Protein AF-A0A822CAL8-F1 (afdb_monomer)

Nearest PDB structures (foldseek):
  7wb4-assembly1_L  TM=9.179E-01  e=1.894E-10  Xenopus laevis
  7r5j-assembly1_A4  TM=9.180E-01  e=1.709E-09  Homo sapiens
  7mw0-assembly1_A  TM=8.890E-01  e=1.907E-09  Homo sapiens
  7mw1-assembly1_A  TM=8.988E-01  e=3.898E-09  Homo sapiens
  7r5j-assembly1_A0  TM=9.198E-01  e=2.144E-08  Homo sapiens

Foldseek 3Di:
DCVVPCPDPVSVLVVLVVFADDPPDPTRHLLNVLVVLVVCCVVPVVVCVVVVVVSLVSCVVSLVLLVSLVSLCVDPVRLVVSLVSLLVCVVVVSAAADQDPPDPQWDWPPPDPDTDIHGPNLCSLLVVCVPDDCVPCVVVSLVSLVSQQVRAHPVRDGSSVVSVVVVVVVDDPVSVQVVCCVVPVDRCVVVPDD

pLDDT: mean 80.49, std 12.31, range [36.31, 95.38]

Secondary structure (DSSP, 8-state):
--TTT--SHHHHHHHHHHT---TTSSS--HHHHHHHHHHHHHHTHHHHHHSHHHHHHHHHHTT-HHHHHHHHHHSGGGHHHHHHHHHHHHHTT---B-S-TTS-SEEEE-SSSS-EEEE-HHHHHHHHHTTS-HHHHHHHHHHHHHGGGG-B-TTS-BHHHHHHHHHHHHS-HHHHHHHHHHHH---GGGTS--

Structure (mmCIF, N/CA/C/O backbone):
data_AF-A0A822CAL8-F1
#
_entry.id   AF-A0A822CAL8-F1
#
loop_
_atom_site.group_PDB
_atom_site.id
_atom_site.type_symbol
_atom_site.label_atom_id
_atom_site.label_alt_id
_atom_site.label_comp_id
_atom_site.label_asym_id
_atom_site.label_entity_id
_atom_site.label_seq_id
_atom_site.pdbx_PDB_ins_code
_atom_site.Cartn_x
_atom_site.Cartn_y
_atom_site.Cartn_z
_atom_site.occupancy
_atom_site.B_iso_or_equiv
_atom_site.auth_seq_id
_atom_site.auth_comp_id
_atom_site.auth_asym_id
_atom_site.auth_atom_id
_atom_site.pdbx_PDB_model_num
ATOM 1 N N . MET A 1 1 ? -24.235 -1.260 29.776 1.00 43.62 1 MET A N 1
ATOM 2 C CA . MET A 1 1 ? -24.717 -2.644 29.547 1.00 43.62 1 MET A CA 1
ATOM 3 C C . MET A 1 1 ? -23.902 -3.405 28.484 1.00 43.62 1 MET A C 1
ATOM 5 O O . MET A 1 1 ? -23.979 -4.620 28.482 1.00 43.62 1 MET A O 1
ATOM 9 N N . HIS A 1 2 ? -23.080 -2.755 27.637 1.00 55.78 2 HIS A N 1
ATOM 10 C CA . HIS A 1 2 ? -22.278 -3.444 26.600 1.00 55.78 2 HIS A CA 1
ATOM 11 C C . HIS A 1 2 ? -20.848 -3.855 27.017 1.00 55.78 2 HIS A C 1
ATOM 13 O O . HIS A 1 2 ? -20.289 -4.758 26.409 1.00 55.78 2 HIS A O 1
ATOM 19 N N . GLU A 1 3 ? -20.273 -3.268 28.073 1.00 59.16 3 GLU A N 1
ATOM 20 C CA . GLU A 1 3 ? -18.907 -3.588 28.545 1.00 59.16 3 GLU A CA 1
ATOM 21 C C . GLU A 1 3 ? -18.739 -5.026 29.059 1.00 59.16 3 GLU A C 1
ATOM 23 O O . GLU A 1 3 ? -17.630 -5.534 29.102 1.00 59.16 3 GLU A O 1
ATOM 28 N N . LEU A 1 4 ? -19.834 -5.706 29.415 1.00 63.66 4 LEU A N 1
ATOM 29 C CA . LEU A 1 4 ? -19.801 -7.091 29.900 1.00 63.66 4 LEU A CA 1
ATOM 30 C C . LEU A 1 4 ? -19.703 -8.134 28.770 1.00 63.66 4 LEU A C 1
ATOM 32 O O . LEU A 1 4 ? -19.505 -9.311 29.053 1.00 63.66 4 LEU A O 1
ATOM 36 N N . VAL A 1 5 ? -19.891 -7.723 27.510 1.00 67.19 5 VAL A N 1
ATOM 37 C CA . VAL A 1 5 ? -19.916 -8.623 26.337 1.00 67.19 5 VAL A CA 1
ATOM 38 C C . VAL A 1 5 ? -18.776 -8.318 25.360 1.00 67.19 5 VAL A C 1
ATOM 40 O O . VAL A 1 5 ? -18.365 -9.197 24.609 1.00 67.19 5 VAL A O 1
ATOM 43 N N . ILE A 1 6 ? -18.240 -7.095 25.381 1.00 73.81 6 ILE A N 1
ATOM 44 C CA . ILE A 1 6 ? -17.104 -6.693 24.547 1.00 73.81 6 ILE A CA 1
ATOM 45 C C . ILE A 1 6 ? -15.822 -7.230 25.189 1.00 73.81 6 ILE A C 1
ATOM 47 O O . ILE A 1 6 ? -15.290 -6.630 26.119 1.00 73.81 6 ILE A O 1
ATOM 51 N N . ASN A 1 7 ? -15.336 -8.367 24.693 1.00 74.44 7 ASN A N 1
ATOM 52 C CA . ASN A 1 7 ? -14.119 -9.007 25.200 1.00 74.44 7 ASN A CA 1
ATOM 53 C C . ASN A 1 7 ? -12.923 -8.807 24.260 1.00 74.44 7 ASN A C 1
ATOM 55 O O . ASN A 1 7 ? -11.777 -9.028 24.654 1.00 74.44 7 ASN A O 1
ATOM 59 N N . SER A 1 8 ? -13.180 -8.382 23.021 1.00 75.94 8 SER A N 1
ATOM 60 C CA . SER A 1 8 ? -12.168 -8.134 22.001 1.00 75.94 8 SER A CA 1
ATOM 61 C C . SER A 1 8 ? -12.431 -6.847 21.212 1.00 75.94 8 SER A C 1
ATOM 63 O O . SER A 1 8 ? -13.538 -6.303 21.195 1.00 75.94 8 SER A O 1
ATOM 65 N N . ILE A 1 9 ? -11.389 -6.369 20.526 1.00 74.69 9 ILE A N 1
ATOM 66 C CA . ILE A 1 9 ? -11.487 -5.253 19.571 1.00 74.69 9 ILE A CA 1
ATOM 67 C C . ILE A 1 9 ? -12.432 -5.616 18.417 1.00 74.69 9 ILE A C 1
ATOM 69 O O . ILE A 1 9 ? -13.155 -4.748 17.934 1.00 74.69 9 ILE A O 1
ATOM 73 N N . ASP A 1 10 ? -12.486 -6.890 18.027 1.00 78.00 10 ASP A N 1
ATOM 74 C CA . ASP A 1 10 ? -13.380 -7.372 16.974 1.00 78.00 10 ASP A CA 1
ATOM 75 C C . ASP A 1 10 ? -14.854 -7.272 17.402 1.00 78.00 10 ASP A C 1
ATOM 77 O O . ASP A 1 10 ? -15.683 -6.810 16.618 1.00 78.00 10 ASP A O 1
ATOM 81 N N . ASP A 1 11 ? -15.180 -7.605 18.659 1.00 80.00 11 ASP A N 1
ATOM 82 C CA . ASP A 1 11 ? -16.538 -7.450 19.210 1.00 80.00 11 ASP A CA 1
ATOM 83 C C . ASP A 1 11 ? -16.960 -5.978 19.233 1.00 80.00 11 ASP A C 1
ATOM 85 O O . ASP A 1 11 ? -18.089 -5.629 18.872 1.00 80.00 11 ASP A O 1
ATOM 89 N N . LEU A 1 12 ? -16.034 -5.103 19.643 1.00 77.12 12 LEU A N 1
ATOM 90 C CA . LEU A 1 12 ? -16.252 -3.662 19.650 1.00 77.12 12 LEU A CA 1
ATOM 91 C C . LEU A 1 12 ? -16.503 -3.157 18.228 1.00 77.12 12 LEU A C 1
ATOM 93 O O . LEU A 1 12 ? -17.480 -2.446 17.993 1.00 77.12 12 LEU A O 1
ATOM 97 N N . LEU A 1 13 ? -15.649 -3.536 17.276 1.00 79.38 13 LEU A N 1
ATOM 98 C CA . LEU A 1 13 ? -15.758 -3.117 15.885 1.00 79.38 13 LEU A CA 1
ATOM 99 C C . LEU A 1 13 ? -17.068 -3.609 15.264 1.00 79.38 13 LEU A C 1
ATOM 101 O O . LEU A 1 13 ? -17.782 -2.821 14.644 1.00 79.38 13 LEU A O 1
ATOM 105 N N . TRP A 1 14 ? -17.418 -4.879 15.469 1.00 83.56 14 TRP A N 1
ATOM 106 C CA . TRP A 1 14 ? -18.663 -5.460 14.975 1.00 83.56 14 TRP A CA 1
ATOM 107 C C . TRP A 1 14 ? -19.883 -4.726 15.532 1.00 83.56 14 TRP A C 1
ATOM 109 O O . TRP A 1 14 ? -20.766 -4.321 14.771 1.00 83.56 14 TRP A O 1
ATOM 119 N N . LEU A 1 15 ? -19.903 -4.462 16.842 1.00 81.69 15 LEU A N 1
ATOM 120 C CA . LEU A 1 15 ? -20.982 -3.707 17.473 1.00 81.69 15 LEU A CA 1
ATOM 121 C C . LEU A 1 15 ? -21.089 -2.299 16.876 1.00 81.69 15 LEU A C 1
ATOM 123 O O . LEU A 1 15 ? -22.187 -1.860 16.533 1.00 81.69 15 LEU A O 1
ATOM 127 N N . ARG A 1 16 ? -19.965 -1.598 16.701 1.00 79.44 16 ARG A N 1
ATOM 128 C CA . ARG A 1 16 ? -19.951 -0.248 16.122 1.00 79.44 16 ARG A CA 1
ATOM 129 C C . ARG A 1 16 ? -20.416 -0.231 14.670 1.00 79.44 16 ARG A C 1
ATOM 131 O O . ARG A 1 16 ? -21.188 0.653 14.312 1.00 79.44 16 ARG A O 1
ATOM 138 N N . LEU A 1 17 ? -20.003 -1.206 13.861 1.00 82.94 17 LEU A N 1
ATOM 139 C CA . LEU A 1 17 ? -20.460 -1.363 12.479 1.00 82.94 17 LEU A CA 1
ATOM 140 C C . LEU A 1 17 ? -21.966 -1.660 12.416 1.00 82.94 17 LEU A C 1
ATOM 142 O O . LEU A 1 17 ? -22.662 -1.089 11.581 1.00 82.94 17 LEU A O 1
ATOM 146 N N . SER A 1 18 ? -22.491 -2.478 13.335 1.00 84.19 18 SER A N 1
ATOM 147 C CA . SER A 1 18 ? -23.927 -2.806 13.402 1.00 84.19 18 SER A CA 1
ATOM 148 C C . SER A 1 18 ? -24.823 -1.611 13.757 1.00 84.19 18 SER A C 1
ATOM 150 O O . SER A 1 18 ? -26.017 -1.619 13.469 1.00 84.19 18 SER A O 1
ATOM 152 N N . GLN A 1 19 ? -24.246 -0.577 14.375 1.00 80.69 19 GLN A N 1
ATOM 153 C CA . GLN A 1 19 ? -24.936 0.645 14.791 1.00 80.69 19 GLN A CA 1
ATOM 154 C C . GLN A 1 19 ? -24.911 1.745 13.722 1.00 80.69 19 GLN A C 1
ATOM 156 O O . GLN A 1 19 ? -25.503 2.804 13.941 1.00 80.69 19 GLN A O 1
ATOM 161 N N . ILE A 1 20 ? -24.217 1.535 12.597 1.00 79.50 20 ILE A N 1
ATOM 162 C CA . ILE A 1 20 ? -24.131 2.542 11.541 1.00 79.50 20 ILE A CA 1
ATOM 163 C C . ILE A 1 20 ? -25.497 2.698 10.880 1.00 79.50 20 ILE A C 1
ATOM 165 O O . ILE A 1 20 ? -26.036 1.760 10.295 1.00 79.50 20 ILE A O 1
ATOM 169 N N . VAL A 1 21 ? -26.023 3.920 10.917 1.00 73.56 21 VAL A N 1
ATOM 170 C CA . VAL A 1 21 ? -27.235 4.305 10.195 1.00 73.56 21 VAL A CA 1
ATOM 171 C C . VAL A 1 21 ? -26.876 5.326 9.118 1.00 73.56 21 VAL A C 1
ATOM 173 O O . VAL A 1 21 ? -25.944 6.121 9.253 1.00 73.56 21 VAL A O 1
ATOM 176 N N . LEU A 1 22 ? -27.601 5.267 8.002 1.00 65.69 22 LEU A N 1
ATOM 177 C CA . LEU A 1 22 ? -27.467 6.204 6.890 1.00 65.69 22 LEU A CA 1
ATOM 178 C C . LEU A 1 22 ? -27.762 7.651 7.348 1.00 65.69 22 LEU A C 1
ATOM 180 O O . LEU A 1 22 ? -28.543 7.849 8.279 1.00 65.69 22 LEU A O 1
ATOM 184 N N . PRO A 1 23 ? -27.159 8.665 6.698 1.00 57.16 23 PRO A N 1
ATOM 185 C CA . PRO A 1 23 ? -26.899 10.010 7.244 1.00 57.16 23 PRO A CA 1
ATOM 186 C C . PRO A 1 23 ? -28.111 10.882 7.625 1.00 57.16 23 PRO A C 1
ATOM 188 O O . PRO A 1 23 ? -27.928 12.027 8.021 1.00 57.16 23 PRO A O 1
ATOM 191 N N . ASN A 1 24 ? -29.338 10.373 7.548 1.00 58.03 24 ASN A N 1
ATOM 192 C CA . ASN A 1 24 ? -30.562 11.138 7.797 1.00 58.03 24 ASN A CA 1
ATOM 193 C C . ASN A 1 24 ? -30.968 11.211 9.282 1.00 58.03 24 ASN A C 1
ATOM 195 O O . ASN A 1 24 ? -32.046 11.712 9.593 1.00 58.03 24 ASN A O 1
ATOM 199 N N . GLN A 1 25 ? -30.154 10.687 10.202 1.00 56.47 25 GLN A N 1
ATOM 200 C CA . GLN A 1 25 ? -30.417 10.701 11.644 1.00 56.47 25 GLN A CA 1
ATOM 201 C C . GLN A 1 25 ? -29.126 11.071 12.393 1.00 56.47 25 GLN A C 1
ATOM 203 O O . GLN A 1 25 ? -28.041 10.710 11.940 1.00 56.47 25 GLN A O 1
ATOM 208 N N . ASP A 1 26 ? -29.226 11.713 13.566 1.00 59.94 26 ASP A N 1
ATOM 209 C CA . ASP A 1 26 ? -28.102 12.069 14.474 1.00 59.94 26 ASP A CA 1
ATOM 210 C C . ASP A 1 26 ? -27.280 10.868 14.995 1.00 59.94 26 ASP A C 1
ATOM 212 O O . ASP A 1 26 ? -26.394 10.987 15.845 1.00 59.94 26 ASP A O 1
ATOM 216 N N . LEU A 1 27 ? -27.547 9.690 14.448 1.00 68.50 27 LEU A N 1
ATOM 217 C CA . LEU A 1 27 ? -26.948 8.417 14.766 1.00 68.50 27 LEU A CA 1
ATOM 218 C C . LEU A 1 27 ? -25.499 8.310 14.270 1.00 68.50 27 LEU A C 1
ATOM 220 O O . LEU A 1 27 ? -24.912 9.211 13.652 1.00 68.50 27 LEU A O 1
ATOM 224 N N . MET A 1 28 ? -24.893 7.185 14.632 1.00 73.75 28 MET A N 1
ATOM 225 C CA . MET A 1 28 ? -23.546 6.809 14.240 1.00 73.75 28 MET A CA 1
ATOM 226 C C . MET A 1 28 ? -23.474 6.663 12.715 1.00 73.75 28 MET A C 1
ATOM 228 O O . MET A 1 28 ? -24.162 5.824 12.143 1.00 73.75 28 MET A O 1
ATOM 232 N N . THR A 1 29 ? -22.642 7.466 12.052 1.00 84.25 29 THR A N 1
ATOM 233 C CA . THR A 1 29 ? -22.366 7.341 10.612 1.00 84.25 29 THR A CA 1
ATOM 234 C C . THR A 1 29 ? -21.008 6.675 10.397 1.00 84.25 29 THR A C 1
ATOM 236 O O . THR A 1 29 ? -20.158 6.684 11.290 1.00 84.25 29 THR A O 1
ATOM 239 N N . LEU A 1 30 ? -20.765 6.134 9.197 1.00 83.75 30 LEU A N 1
ATOM 240 C CA . LEU A 1 30 ? -19.466 5.540 8.858 1.00 83.75 30 LEU A CA 1
ATOM 241 C C . LEU A 1 30 ? -18.318 6.542 9.042 1.00 83.75 30 LEU A C 1
ATOM 243 O O . LEU A 1 30 ? -17.289 6.195 9.603 1.00 83.75 30 LEU A O 1
ATOM 247 N N . ASN A 1 31 ? -18.528 7.800 8.659 1.00 84.12 31 ASN A N 1
ATOM 248 C CA . ASN A 1 31 ? -17.547 8.868 8.843 1.00 84.12 31 ASN A CA 1
ATOM 249 C C . ASN A 1 31 ? -17.222 9.105 10.331 1.00 84.12 31 ASN A C 1
ATOM 251 O O . ASN A 1 31 ? -16.052 9.137 10.715 1.00 84.12 31 ASN A O 1
ATOM 255 N N . LYS A 1 32 ? -18.246 9.177 11.200 1.00 84.44 32 LYS A N 1
ATOM 256 C CA . LYS A 1 32 ? -18.034 9.271 12.656 1.00 84.44 32 LYS A CA 1
ATOM 257 C C . LYS A 1 32 ? -17.218 8.077 13.172 1.00 84.44 32 LYS A C 1
ATOM 259 O O . LYS A 1 32 ? -16.309 8.276 13.973 1.00 84.44 32 LYS A O 1
ATOM 264 N N . LEU A 1 33 ? -17.489 6.860 12.688 1.00 86.19 33 LEU A N 1
ATOM 265 C CA . LEU A 1 33 ? -16.710 5.671 13.054 1.00 86.19 33 LEU A CA 1
ATOM 266 C C . LEU A 1 33 ? -15.264 5.734 12.562 1.00 86.19 33 LEU A C 1
ATOM 268 O O . LEU A 1 33 ? -14.355 5.462 13.338 1.00 86.19 33 LEU A O 1
ATOM 272 N N . GLN A 1 34 ? -15.039 6.124 11.310 1.00 88.88 34 GLN A N 1
ATOM 273 C CA . GLN A 1 34 ? -13.696 6.267 10.748 1.00 88.88 34 GLN A CA 1
ATOM 274 C C . GLN A 1 34 ? -12.857 7.258 11.566 1.00 88.88 34 GLN A C 1
ATOM 276 O O . GLN A 1 34 ? -11.726 6.946 11.937 1.00 88.88 34 GLN A O 1
ATOM 281 N N . LYS A 1 35 ? -13.438 8.411 11.934 1.00 87.00 35 LYS A N 1
ATOM 282 C CA . LYS A 1 35 ? -12.797 9.409 12.807 1.00 87.00 35 LYS A CA 1
ATOM 283 C C . LYS A 1 35 ? -12.475 8.850 14.192 1.00 87.00 35 LYS A C 1
ATOM 285 O O . LYS A 1 35 ? -11.376 9.084 14.682 1.00 87.00 35 LYS A O 1
ATOM 290 N N . LEU A 1 36 ? -13.390 8.096 14.804 1.00 85.56 36 LEU A N 1
ATOM 291 C CA . LEU A 1 36 ? -13.139 7.460 16.101 1.00 85.56 36 LEU A CA 1
ATOM 292 C C . LEU A 1 36 ? -11.987 6.456 16.032 1.00 85.56 36 LEU A C 1
ATOM 294 O O . LEU A 1 36 ? -11.084 6.537 16.855 1.00 85.56 36 LEU A O 1
ATOM 298 N N . VAL A 1 37 ? -11.959 5.586 15.018 1.00 86.19 37 VAL A N 1
ATOM 299 C CA . VAL A 1 37 ? -10.865 4.617 14.832 1.00 86.19 37 VAL A CA 1
ATOM 300 C C . VAL A 1 37 ? -9.519 5.324 14.649 1.00 86.19 37 VAL A C 1
ATOM 302 O O . VAL A 1 37 ? -8.523 4.896 15.227 1.00 86.19 37 VAL A O 1
ATOM 305 N N . LEU A 1 38 ? -9.473 6.431 13.897 1.00 85.50 38 LEU A N 1
ATOM 306 C CA . LEU A 1 38 ? -8.247 7.224 13.749 1.00 85.50 38 LEU A CA 1
ATOM 307 C C . LEU A 1 38 ? -7.826 7.906 15.051 1.00 85.50 38 LEU A C 1
ATOM 309 O O . LEU A 1 38 ? -6.637 7.932 15.358 1.00 85.50 38 LEU A O 1
ATOM 313 N N . ASN A 1 39 ? -8.773 8.470 15.800 1.00 83.44 39 ASN A N 1
ATOM 314 C CA . ASN A 1 39 ? -8.487 9.145 17.063 1.00 83.44 39 ASN A CA 1
ATOM 315 C C . ASN A 1 39 ? -7.973 8.155 18.108 1.00 83.44 39 ASN A C 1
ATOM 317 O O . ASN A 1 39 ? -6.909 8.388 18.674 1.00 83.44 39 ASN A O 1
ATOM 321 N N . GLU A 1 40 ? -8.648 7.016 18.281 1.00 78.69 40 GLU A N 1
ATOM 322 C CA . GLU A 1 40 ? -8.180 5.937 19.156 1.00 78.69 40 GLU A CA 1
ATOM 323 C C . GLU A 1 40 ? -6.791 5.451 18.725 1.00 78.69 40 GLU A C 1
ATOM 325 O O . GLU A 1 40 ? -5.916 5.266 19.570 1.00 78.69 40 GLU A O 1
ATOM 330 N N . GLY A 1 41 ? -6.566 5.313 17.413 1.00 73.12 41 GLY A N 1
ATOM 331 C CA . GLY A 1 41 ? -5.272 4.986 16.816 1.00 73.12 41 GLY A CA 1
ATOM 332 C C . GLY A 1 41 ? -4.152 5.969 17.163 1.00 73.12 41 GLY A C 1
ATOM 333 O O . GLY A 1 41 ? -3.026 5.562 17.453 1.00 73.12 41 GLY A O 1
ATOM 334 N N . ASN A 1 42 ? -4.459 7.267 17.145 1.00 74.38 42 ASN A N 1
ATOM 335 C CA . ASN A 1 42 ? -3.514 8.335 17.466 1.00 74.38 42 ASN A CA 1
ATOM 336 C C . ASN A 1 42 ? -3.228 8.421 18.971 1.00 74.38 42 ASN A C 1
ATOM 338 O O . ASN A 1 42 ? -2.075 8.609 19.360 1.00 74.38 42 ASN A O 1
ATOM 342 N N . GLU A 1 43 ? -4.255 8.269 19.807 1.00 73.12 43 GLU A N 1
ATOM 343 C CA . GLU A 1 43 ? -4.146 8.322 21.270 1.00 73.12 43 GLU A CA 1
ATOM 344 C C . GLU A 1 43 ? -3.412 7.097 21.831 1.00 73.12 43 GLU A C 1
ATOM 346 O O . GLU A 1 43 ? -2.588 7.225 22.735 1.00 73.12 43 GLU A O 1
ATOM 351 N N . ASN A 1 44 ? -3.626 5.921 21.235 1.00 69.88 44 ASN A N 1
ATOM 352 C CA . ASN A 1 44 ? -3.029 4.653 21.660 1.00 69.88 44 ASN A CA 1
ATOM 353 C C . ASN A 1 44 ? -1.921 4.177 20.713 1.00 69.88 44 ASN A C 1
ATOM 355 O O . ASN A 1 44 ? -1.720 2.974 20.522 1.00 69.88 44 ASN A O 1
ATOM 359 N N . ARG A 1 45 ? -1.184 5.115 20.108 1.00 67.69 45 ARG A N 1
ATOM 360 C CA . ARG A 1 45 ? -0.175 4.816 19.081 1.00 67.69 45 ARG A CA 1
ATOM 361 C C . ARG A 1 45 ? 0.854 3.773 19.528 1.00 67.69 45 ARG A C 1
ATOM 363 O O . ARG A 1 45 ? 1.303 2.980 18.710 1.00 67.69 45 ARG A O 1
ATOM 370 N N . SER A 1 46 ? 1.210 3.742 20.814 1.00 64.69 46 SER A N 1
ATOM 371 C CA . SER A 1 46 ? 2.103 2.725 21.388 1.00 64.69 46 SER A CA 1
ATOM 372 C C . SER A 1 46 ? 1.504 1.315 21.337 1.00 64.69 46 SER A C 1
ATOM 374 O O . SER A 1 46 ? 2.159 0.405 20.843 1.00 64.69 46 SER A O 1
ATOM 376 N N . LEU A 1 47 ? 0.250 1.141 21.761 1.00 61.66 47 LEU A N 1
ATOM 377 C CA . LEU A 1 47 ? -0.457 -0.148 21.762 1.00 61.66 47 LEU A CA 1
ATOM 378 C C . LEU A 1 47 ? -0.726 -0.661 20.342 1.00 61.66 47 LEU A C 1
ATOM 380 O O . LEU A 1 47 ? -0.614 -1.855 20.066 1.00 61.66 47 LEU A O 1
ATOM 384 N N . PHE A 1 48 ? -1.043 0.235 19.409 1.00 65.00 48 PHE A N 1
ATOM 385 C CA . PHE A 1 48 ? -1.247 -0.154 18.014 1.00 65.00 48 PHE A CA 1
ATOM 386 C C . PHE A 1 48 ? 0.064 -0.416 17.267 1.00 65.00 48 PHE A C 1
ATOM 388 O O . PHE A 1 48 ? 0.082 -1.256 16.369 1.00 65.00 48 PHE A O 1
ATOM 395 N N . ASN A 1 49 ? 1.174 0.201 17.685 1.00 67.94 49 ASN A N 1
ATOM 396 C CA . ASN A 1 49 ? 2.507 -0.187 17.222 1.00 67.94 49 ASN A CA 1
ATOM 397 C C . ASN A 1 49 ? 2.911 -1.588 17.717 1.00 67.94 49 ASN A C 1
ATOM 399 O O . ASN A 1 49 ? 3.669 -2.264 17.027 1.00 67.94 49 ASN A O 1
ATOM 403 N N . GLU A 1 50 ? 2.398 -2.050 18.864 1.00 76.31 50 GLU A N 1
ATOM 404 C CA . GLU A 1 50 ? 2.610 -3.428 19.338 1.00 76.31 50 GLU A CA 1
ATOM 405 C C . GLU A 1 50 ? 1.804 -4.458 18.529 1.00 76.31 50 GLU A C 1
ATOM 407 O O . GLU A 1 50 ? 2.254 -5.591 18.347 1.00 76.31 50 GLU A O 1
ATOM 412 N N . LYS A 1 51 ? 0.623 -4.081 18.012 1.00 83.56 51 LYS A N 1
ATOM 413 C CA . LYS A 1 51 ? -0.258 -4.958 17.212 1.00 83.56 51 LYS A CA 1
ATOM 414 C C . LYS A 1 51 ? -0.704 -4.303 15.893 1.00 83.56 51 LYS A C 1
ATOM 416 O O . LYS A 1 51 ? -1.903 -4.115 15.663 1.00 83.56 51 LYS A O 1
ATOM 421 N N . PRO A 1 52 ? 0.233 -4.021 14.972 1.00 84.94 52 PRO A N 1
ATOM 422 C CA . PRO A 1 52 ? -0.034 -3.232 13.767 1.00 84.94 52 PRO A CA 1
ATOM 423 C C . PRO A 1 52 ? -1.024 -3.903 12.809 1.00 84.94 52 PRO A C 1
ATOM 425 O O . PRO A 1 52 ? -1.820 -3.228 12.163 1.00 84.94 52 PRO A O 1
ATOM 428 N N . VAL A 1 53 ? -1.023 -5.238 12.748 1.00 87.81 53 VAL A N 1
ATOM 429 C CA . VAL A 1 53 ? -1.938 -6.003 11.887 1.00 87.81 53 VAL A CA 1
ATOM 430 C C . VAL A 1 53 ? -3.389 -5.852 12.341 1.00 87.81 53 VAL A C 1
ATOM 432 O O . VAL A 1 53 ? -4.266 -5.664 11.505 1.00 87.81 53 VAL A O 1
ATOM 435 N N . GLN A 1 54 ? -3.654 -5.883 13.652 1.00 87.38 54 GLN A N 1
ATOM 436 C CA . GLN A 1 54 ? -5.016 -5.730 14.178 1.00 87.38 54 GLN A CA 1
ATOM 437 C C . GLN A 1 54 ? -5.572 -4.344 13.851 1.00 87.38 54 GLN A C 1
ATOM 439 O O . GLN A 1 54 ? -6.693 -4.219 13.367 1.00 87.38 54 GLN A O 1
ATOM 444 N N . TYR A 1 55 ? -4.755 -3.305 14.027 1.00 88.19 55 TYR A N 1
ATOM 445 C CA . TYR A 1 55 ? -5.159 -1.950 13.674 1.00 88.19 55 TYR A CA 1
ATOM 446 C C . TYR A 1 55 ? -5.363 -1.774 12.163 1.00 88.19 55 TYR A C 1
ATOM 448 O O . TYR A 1 55 ? -6.354 -1.179 11.739 1.00 88.19 55 TYR A O 1
ATOM 456 N N . ALA A 1 56 ? -4.482 -2.349 11.337 1.00 89.88 56 ALA A N 1
ATOM 457 C CA . ALA A 1 56 ? -4.653 -2.348 9.888 1.00 89.88 56 ALA A CA 1
ATOM 458 C C . ALA A 1 56 ? -5.965 -3.029 9.465 1.00 89.88 56 ALA A C 1
ATOM 460 O O . ALA A 1 56 ? -6.660 -2.506 8.598 1.00 89.88 56 ALA A O 1
ATOM 461 N N . ILE A 1 57 ? -6.352 -4.140 10.103 1.00 90.25 57 ILE A N 1
ATOM 462 C CA . ILE A 1 57 ? -7.640 -4.806 9.854 1.00 90.25 57 ILE A CA 1
ATOM 463 C C . ILE A 1 57 ? -8.811 -3.879 10.205 1.00 90.25 57 ILE A C 1
ATOM 465 O O . ILE A 1 57 ? -9.717 -3.729 9.386 1.00 90.25 57 ILE A O 1
ATOM 469 N N . CYS A 1 58 ? -8.782 -3.196 11.353 1.00 89.44 58 CYS A N 1
ATOM 470 C CA . CYS A 1 58 ? -9.816 -2.2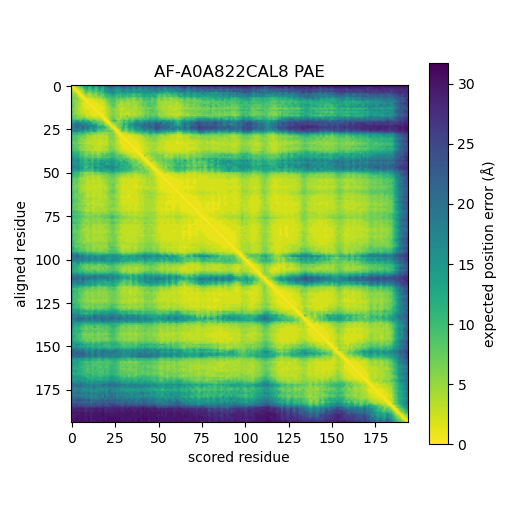15 11.707 1.00 89.44 58 CYS A CA 1
ATOM 471 C C . CYS A 1 58 ? -9.931 -1.094 10.662 1.00 89.44 58 CYS A C 1
ATOM 473 O O . CYS A 1 58 ? -11.038 -0.713 10.271 1.00 89.44 58 CYS A O 1
ATOM 475 N N . LEU A 1 59 ? -8.799 -0.583 10.168 1.00 91.19 59 LEU A N 1
ATOM 476 C CA . LEU A 1 59 ? -8.775 0.423 9.104 1.00 91.19 59 LEU A CA 1
ATOM 477 C C . LEU A 1 59 ? -9.357 -0.122 7.790 1.00 91.19 59 LEU A C 1
ATOM 479 O O . LEU A 1 59 ? -10.181 0.548 7.172 1.00 91.19 59 LEU A O 1
ATOM 483 N N . LEU A 1 60 ? -8.999 -1.344 7.385 1.00 92.00 60 LEU A N 1
ATOM 484 C CA . LEU A 1 60 ? -9.538 -1.988 6.180 1.00 92.00 60 LEU A CA 1
ATOM 485 C C . LEU A 1 60 ? -11.055 -2.207 6.278 1.00 92.00 60 LEU A C 1
ATOM 487 O O . LEU A 1 60 ? -11.782 -1.881 5.343 1.00 92.00 60 LEU A O 1
ATOM 491 N N . LEU A 1 61 ? -11.545 -2.703 7.417 1.00 90.62 61 LEU A N 1
ATOM 492 C CA . LEU A 1 61 ? -12.972 -2.963 7.645 1.00 90.62 61 LEU A CA 1
ATOM 493 C C . LEU A 1 61 ? -13.807 -1.681 7.719 1.00 90.62 61 LEU A C 1
ATOM 495 O O . LEU A 1 61 ? -14.985 -1.687 7.369 1.00 90.62 61 LEU A O 1
ATOM 499 N N . THR A 1 62 ? -13.198 -0.572 8.135 1.00 89.88 62 THR A N 1
ATOM 500 C CA . THR A 1 62 ? -13.838 0.751 8.116 1.00 89.88 62 THR A CA 1
ATOM 501 C C . THR A 1 62 ? -13.642 1.500 6.796 1.00 89.88 62 THR A C 1
ATOM 503 O O . THR A 1 62 ? -14.092 2.638 6.677 1.00 89.88 62 THR A O 1
ATOM 506 N N . GLY A 1 63 ? -13.012 0.886 5.788 1.00 89.69 63 GLY A N 1
ATOM 507 C CA . GLY A 1 63 ? -12.824 1.466 4.454 1.00 89.69 63 GLY A CA 1
ATOM 508 C C . GLY A 1 63 ? -11.723 2.526 4.362 1.00 89.69 63 GLY A C 1
ATOM 509 O O . GLY A 1 63 ? -11.686 3.294 3.408 1.00 89.69 63 GLY A O 1
ATOM 510 N N . GLN A 1 64 ? -10.824 2.596 5.343 1.00 91.69 64 GLN A N 1
ATOM 511 C CA . GLN A 1 64 ? -9.717 3.557 5.407 1.00 91.69 64 GLN A CA 1
ATOM 512 C C . GLN A 1 64 ? -8.453 2.982 4.756 1.00 91.69 64 GLN A C 1
ATOM 514 O O . GLN A 1 64 ? -7.383 2.899 5.372 1.00 91.69 64 GLN A O 1
ATOM 519 N N . PHE A 1 65 ? -8.597 2.546 3.506 1.00 94.69 65 PHE A N 1
ATOM 520 C CA . PHE A 1 65 ? -7.628 1.719 2.791 1.00 94.69 65 PHE A CA 1
ATOM 521 C C . PHE A 1 65 ? -6.238 2.352 2.684 1.00 94.69 65 PHE A C 1
ATOM 523 O O . PHE A 1 65 ? -5.240 1.703 2.994 1.00 94.69 65 PHE A O 1
ATOM 530 N N . GLU A 1 66 ? -6.157 3.629 2.313 1.00 94.25 66 GLU A N 1
ATOM 531 C CA . GLU A 1 66 ? -4.890 4.339 2.117 1.00 94.25 66 GLU A CA 1
ATOM 532 C C . GLU A 1 66 ? -4.092 4.425 3.421 1.00 94.25 66 GLU A C 1
ATOM 534 O O . GLU A 1 66 ? -2.873 4.272 3.419 1.00 94.25 66 GLU A O 1
ATOM 539 N N . THR A 1 67 ? -4.785 4.613 4.550 1.00 91.94 67 THR A N 1
ATOM 540 C CA . THR A 1 67 ? -4.140 4.659 5.873 1.00 91.94 67 THR A CA 1
ATOM 541 C C . THR A 1 67 ? -3.652 3.274 6.290 1.00 91.94 67 THR A C 1
ATOM 543 O O . THR A 1 67 ? -2.562 3.155 6.844 1.00 91.94 67 THR A O 1
ATOM 546 N N . ALA A 1 68 ? -4.436 2.227 6.013 1.00 93.56 68 ALA A N 1
ATOM 547 C CA . ALA A 1 68 ? -4.055 0.852 6.325 1.00 93.56 68 ALA A CA 1
ATOM 548 C C . ALA A 1 68 ? -2.797 0.425 5.555 1.00 93.56 68 ALA A C 1
ATOM 550 O O . ALA A 1 68 ? -1.873 -0.139 6.142 1.00 93.56 68 ALA A O 1
ATOM 551 N N . ILE A 1 69 ? -2.744 0.723 4.251 1.00 94.75 69 ILE A N 1
ATOM 552 C CA . ILE A 1 69 ? -1.588 0.398 3.408 1.00 94.75 69 ILE A CA 1
ATOM 553 C C . ILE A 1 69 ? -0.353 1.165 3.882 1.00 94.75 69 ILE A C 1
ATOM 555 O O . ILE A 1 69 ? 0.701 0.553 4.042 1.00 94.75 69 ILE A O 1
ATOM 559 N N . ASP A 1 70 ? -0.470 2.472 4.137 1.00 93.00 70 ASP A N 1
ATOM 560 C CA . ASP A 1 70 ? 0.659 3.285 4.599 1.00 93.00 70 ASP A CA 1
ATOM 561 C C . ASP A 1 70 ? 1.238 2.753 5.920 1.00 93.00 70 ASP A C 1
ATOM 563 O O . ASP A 1 70 ? 2.449 2.565 6.038 1.00 93.00 70 ASP A O 1
ATOM 567 N N . LEU A 1 71 ? 0.371 2.403 6.874 1.00 91.56 71 LEU A N 1
ATOM 568 C CA . LEU A 1 71 ? 0.776 1.822 8.152 1.00 91.56 71 LEU A CA 1
ATOM 569 C C . LEU A 1 71 ? 1.536 0.499 7.981 1.00 91.56 71 LEU A C 1
ATOM 571 O O . LEU A 1 71 ? 2.603 0.318 8.566 1.00 91.56 71 LEU A O 1
ATOM 575 N N . LEU A 1 72 ? 1.016 -0.421 7.163 1.00 92.50 72 LEU A N 1
ATOM 576 C CA . LEU A 1 72 ? 1.684 -1.699 6.902 1.00 92.50 72 LEU A CA 1
ATOM 577 C C . LEU A 1 72 ? 3.002 -1.511 6.140 1.00 92.50 72 LEU A C 1
ATOM 579 O O . LEU A 1 72 ? 3.967 -2.230 6.391 1.00 92.50 72 LEU A O 1
ATOM 583 N N . ASN A 1 73 ? 3.067 -0.538 5.230 1.00 92.25 73 ASN A N 1
ATOM 584 C CA . ASN A 1 73 ? 4.244 -0.277 4.405 1.00 92.25 73 ASN A CA 1
ATOM 585 C C . ASN A 1 73 ? 5.438 0.264 5.215 1.00 92.25 73 A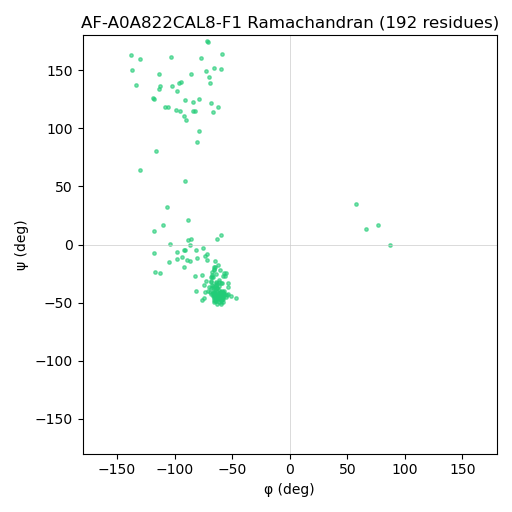SN A C 1
ATOM 587 O O . ASN A 1 73 ? 6.598 -0.028 4.891 1.00 92.25 73 ASN A O 1
ATOM 591 N N . GLN A 1 74 ? 5.162 1.015 6.287 1.00 89.88 74 GLN A N 1
ATOM 592 C CA . GLN A 1 74 ? 6.177 1.522 7.217 1.00 89.88 74 GLN A CA 1
ATOM 593 C C . GLN A 1 74 ? 6.908 0.395 7.965 1.00 89.88 74 GLN A C 1
ATOM 595 O O . GLN A 1 74 ? 8.065 0.566 8.350 1.00 89.88 74 GLN A O 1
ATOM 600 N N . ILE A 1 75 ? 6.281 -0.774 8.121 1.00 90.25 75 ILE A N 1
ATOM 601 C CA . ILE A 1 75 ? 6.843 -1.916 8.843 1.00 90.25 75 ILE A CA 1
ATOM 602 C C . ILE A 1 75 ? 7.432 -2.903 7.839 1.00 90.25 75 ILE A C 1
ATOM 604 O O . ILE A 1 75 ? 6.723 -3.505 7.037 1.00 90.25 75 ILE A O 1
ATOM 608 N N . GLU A 1 76 ? 8.749 -3.104 7.893 1.00 88.69 76 GLU A N 1
ATOM 609 C CA . GLU A 1 76 ? 9.477 -3.901 6.900 1.00 88.69 76 GLU A CA 1
ATOM 610 C C . GLU A 1 76 ? 8.904 -5.313 6.703 1.00 88.69 76 GLU A C 1
ATOM 612 O O . GLU A 1 76 ? 8.719 -5.738 5.564 1.00 88.69 76 GLU A O 1
ATOM 617 N N . GLN A 1 77 ? 8.534 -5.989 7.793 1.00 90.75 77 GLN A N 1
ATOM 618 C CA . GLN A 1 77 ? 7.946 -7.331 7.759 1.00 90.75 77 GLN A CA 1
ATOM 619 C C . GLN A 1 77 ? 6.611 -7.398 6.993 1.00 90.75 77 GLN A C 1
ATOM 621 O O . GLN A 1 77 ? 6.289 -8.429 6.402 1.00 90.75 77 GLN A O 1
ATOM 626 N N . PHE A 1 78 ? 5.826 -6.317 6.983 1.00 92.00 78 PHE A N 1
ATOM 627 C CA . PHE A 1 78 ? 4.495 -6.288 6.365 1.00 92.00 78 PHE A CA 1
ATOM 628 C C . PHE A 1 78 ? 4.460 -5.568 5.020 1.00 92.00 78 PHE A C 1
ATOM 630 O O . PHE A 1 78 ? 3.418 -5.541 4.367 1.00 92.00 78 PHE A O 1
ATOM 637 N N . ARG A 1 79 ? 5.597 -5.054 4.549 1.00 91.62 79 ARG A N 1
ATOM 638 C CA . ARG A 1 79 ? 5.678 -4.288 3.305 1.00 91.62 79 ARG A CA 1
ATOM 639 C C . ARG A 1 79 ? 5.161 -5.046 2.087 1.00 91.62 79 ARG A C 1
ATOM 641 O O . ARG A 1 79 ? 4.409 -4.485 1.298 1.00 91.62 79 ARG A O 1
ATOM 648 N N . CYS A 1 80 ? 5.513 -6.325 1.945 1.00 93.06 80 CYS A N 1
ATOM 649 C CA . CYS A 1 80 ? 4.999 -7.140 0.844 1.00 93.06 80 CYS A CA 1
ATOM 650 C C . CYS A 1 80 ? 3.466 -7.238 0.891 1.00 93.06 80 CYS A C 1
ATOM 652 O O . CYS A 1 80 ? 2.817 -7.103 -0.141 1.00 93.06 80 CYS A O 1
ATOM 654 N N . HIS A 1 81 ? 2.871 -7.394 2.074 1.00 94.56 81 HIS A N 1
ATOM 655 C CA . HIS A 1 81 ? 1.419 -7.428 2.240 1.00 94.56 81 HIS A CA 1
ATOM 656 C C . HIS A 1 81 ? 0.794 -6.082 1.871 1.00 94.56 81 HIS A C 1
ATOM 658 O O . HIS A 1 81 ? -0.177 -6.059 1.123 1.00 94.56 81 HIS A O 1
ATOM 664 N N . ALA A 1 82 ? 1.381 -4.969 2.322 1.00 95.19 82 ALA A N 1
ATOM 665 C CA . ALA A 1 82 ? 0.925 -3.622 1.980 1.00 95.19 82 ALA A CA 1
ATOM 666 C C . ALA A 1 82 ? 0.866 -3.408 0.459 1.00 95.19 82 ALA A C 1
ATOM 668 O O . ALA A 1 82 ? -0.139 -2.929 -0.064 1.00 95.19 82 ALA A O 1
ATOM 669 N N . VAL A 1 83 ? 1.914 -3.831 -0.253 1.00 95.12 83 VAL A N 1
ATOM 670 C CA . VAL A 1 83 ? 2.012 -3.738 -1.716 1.00 95.12 83 VAL A CA 1
ATOM 671 C C . VAL A 1 83 ? 0.936 -4.580 -2.396 1.00 95.12 83 VAL A C 1
ATOM 673 O O . VAL A 1 83 ? 0.192 -4.056 -3.218 1.00 95.12 83 VAL A O 1
ATOM 676 N N . HIS A 1 84 ? 0.793 -5.858 -2.037 1.00 95.06 84 HIS A N 1
ATOM 677 C CA . HIS A 1 84 ? -0.189 -6.738 -2.681 1.00 95.06 84 HIS A CA 1
ATOM 678 C C . HIS A 1 84 ? -1.639 -6.347 -2.366 1.00 95.06 84 HIS A C 1
ATOM 680 O O . HIS A 1 84 ? -2.486 -6.384 -3.258 1.00 95.06 84 HIS A O 1
ATOM 686 N N . ILE A 1 85 ? -1.925 -5.912 -1.135 1.00 95.38 85 ILE A N 1
ATOM 687 C CA . ILE A 1 85 ? -3.230 -5.346 -0.766 1.00 95.38 85 ILE A CA 1
ATOM 688 C C . ILE A 1 85 ? -3.491 -4.076 -1.582 1.00 95.38 85 ILE A C 1
ATOM 690 O O . ILE A 1 85 ? -4.574 -3.923 -2.142 1.00 95.38 85 ILE A O 1
ATOM 694 N N . GLY A 1 86 ? -2.493 -3.197 -1.707 1.00 95.12 86 GLY A N 1
ATOM 695 C CA . GLY A 1 86 ? -2.582 -1.996 -2.533 1.00 95.12 86 GLY A CA 1
ATOM 696 C C . GLY A 1 86 ? -2.872 -2.310 -4.000 1.00 95.12 86 GLY A C 1
ATOM 697 O O . GLY A 1 86 ? -3.742 -1.682 -4.596 1.00 95.12 86 GLY A O 1
ATOM 698 N N . ILE A 1 87 ? -2.206 -3.317 -4.572 1.00 94.75 87 ILE A N 1
ATOM 699 C CA . ILE A 1 87 ? -2.465 -3.791 -5.939 1.00 94.75 87 ILE A CA 1
ATOM 700 C C . ILE A 1 87 ? -3.912 -4.258 -6.081 1.00 94.75 87 ILE A C 1
ATOM 702 O O . ILE A 1 87 ? -4.615 -3.792 -6.974 1.00 94.75 87 ILE A O 1
ATOM 706 N N . TYR A 1 88 ? -4.375 -5.127 -5.183 1.00 95.12 88 TYR A N 1
ATOM 707 C CA . TYR A 1 88 ? -5.739 -5.647 -5.230 1.00 95.12 88 TYR A CA 1
ATOM 708 C C . TYR A 1 88 ? -6.788 -4.529 -5.141 1.00 95.12 88 TYR A C 1
ATOM 710 O O . TYR A 1 88 ? -7.708 -4.465 -5.954 1.00 95.12 88 TYR A O 1
ATOM 718 N N . LEU A 1 89 ? -6.629 -3.601 -4.194 1.00 94.31 89 LEU A N 1
ATOM 719 C CA . LEU A 1 89 ? -7.573 -2.498 -4.006 1.00 94.31 89 LEU A CA 1
ATOM 720 C C . LEU A 1 89 ? -7.545 -1.493 -5.168 1.00 94.31 89 LEU A C 1
ATOM 722 O O . LEU A 1 89 ? -8.591 -0.937 -5.510 1.00 94.31 89 LEU A O 1
ATOM 726 N N . HIS A 1 90 ? -6.386 -1.288 -5.801 1.00 93.19 90 HIS A N 1
ATOM 727 C CA . HIS A 1 90 ? -6.270 -0.489 -7.021 1.00 93.19 90 HIS A CA 1
ATOM 728 C C . HIS A 1 90 ? -7.051 -1.122 -8.183 1.00 93.19 90 HIS A C 1
ATOM 730 O O . HIS A 1 90 ? -7.858 -0.442 -8.815 1.00 93.19 90 HIS A O 1
ATOM 736 N N . GLU A 1 91 ? -6.887 -2.428 -8.417 1.00 91.50 91 GLU A N 1
ATOM 737 C CA . GLU A 1 91 ? -7.629 -3.162 -9.456 1.00 91.50 91 GLU A CA 1
ATOM 738 C C . GLU A 1 91 ? -9.147 -3.136 -9.209 1.00 91.50 91 GLU A C 1
ATOM 740 O O . GLU A 1 91 ? -9.938 -2.990 -10.143 1.00 91.50 91 GLU A O 1
ATOM 745 N N . CYS A 1 92 ? -9.575 -3.180 -7.943 1.00 92.94 92 CYS A N 1
ATOM 746 C CA . CYS A 1 92 ? -10.980 -3.014 -7.560 1.00 92.94 92 CYS A CA 1
ATOM 747 C C . CYS A 1 92 ? -11.491 -1.561 -7.634 1.00 92.94 92 CYS A C 1
ATOM 749 O O . CYS A 1 92 ? -12.674 -1.334 -7.378 1.00 92.94 92 CYS A O 1
ATOM 751 N N . ARG A 1 93 ? -10.642 -0.580 -7.976 1.00 91.38 93 ARG A N 1
ATOM 752 C CA . ARG A 1 93 ? -10.956 0.865 -7.992 1.00 91.38 93 ARG A CA 1
ATOM 753 C C . ARG A 1 93 ? -11.432 1.406 -6.640 1.00 91.38 93 ARG A C 1
ATOM 755 O O . ARG A 1 93 ? -12.281 2.293 -6.582 1.00 91.38 93 ARG A O 1
ATOM 762 N N . LEU A 1 94 ? -10.882 0.862 -5.557 1.00 91.38 94 LEU A N 1
ATOM 763 C CA . LEU A 1 94 ? -11.195 1.256 -4.181 1.00 91.38 94 LEU A CA 1
ATOM 764 C C . LEU A 1 94 ? -10.177 2.239 -3.588 1.00 91.38 94 LEU A C 1
ATOM 766 O O . LEU A 1 94 ? -10.396 2.721 -2.483 1.00 91.38 94 LEU A O 1
ATOM 770 N N . LEU A 1 95 ? -9.082 2.531 -4.300 1.00 90.94 95 LEU A N 1
ATOM 771 C CA . LEU A 1 95 ? -8.049 3.467 -3.853 1.00 90.94 95 LEU A CA 1
ATOM 772 C C . LEU A 1 95 ? -8.164 4.826 -4.531 1.00 90.94 95 LEU A C 1
ATOM 774 O O . LEU A 1 95 ? -8.268 4.928 -5.754 1.00 90.94 95 LEU A O 1
ATOM 778 N N . SER A 1 96 ? -8.016 5.870 -3.725 1.00 88.38 96 SER A N 1
ATOM 779 C CA . SER A 1 96 ? -7.714 7.212 -4.198 1.00 88.38 96 SER A CA 1
ATOM 780 C C . SER A 1 96 ? -6.209 7.336 -4.438 1.00 88.38 96 SER A C 1
ATOM 782 O O . SER A 1 96 ? -5.408 7.246 -3.506 1.00 88.38 96 SER A O 1
ATOM 784 N N . THR A 1 97 ? -5.794 7.535 -5.688 1.00 85.44 97 THR A N 1
ATOM 785 C CA . THR A 1 97 ? -4.373 7.647 -6.047 1.00 85.44 97 THR A CA 1
ATOM 786 C C . THR A 1 97 ? -3.930 9.101 -6.169 1.00 85.44 97 THR A C 1
ATOM 788 O O . THR A 1 97 ? -4.564 9.898 -6.867 1.00 85.44 97 THR A O 1
ATOM 791 N N . ALA A 1 98 ? -2.806 9.450 -5.545 1.00 79.94 98 ALA A N 1
ATOM 792 C CA . ALA A 1 98 ? -2.181 10.757 -5.723 1.00 79.94 98 ALA A CA 1
ATOM 793 C C . ALA A 1 98 ? -1.591 10.890 -7.139 1.00 79.94 98 ALA A C 1
ATOM 795 O O . ALA A 1 98 ? -0.973 9.964 -7.654 1.00 79.94 98 ALA A O 1
ATOM 796 N N . SER A 1 99 ? -1.753 12.057 -7.768 1.00 65.88 99 SER A N 1
ATOM 797 C CA . SER A 1 99 ? -1.365 12.271 -9.175 1.00 65.88 99 SER A CA 1
ATOM 798 C C . SER A 1 99 ? 0.099 12.683 -9.389 1.00 65.88 99 SER A C 1
ATOM 800 O O . SER A 1 99 ? 0.471 12.977 -10.520 1.00 65.88 99 SER A O 1
ATOM 802 N N . LYS A 1 100 ? 0.898 12.829 -8.324 1.00 71.31 100 LYS A N 1
ATOM 803 C CA . LYS A 1 100 ? 2.278 13.342 -8.401 1.00 71.31 100 LYS A CA 1
ATOM 804 C C . LYS A 1 100 ? 3.265 12.288 -7.912 1.00 71.31 100 LYS A C 1
ATOM 806 O O . LYS A 1 100 ? 3.144 11.862 -6.762 1.00 71.31 100 LYS A O 1
ATOM 811 N N . SER A 1 101 ? 4.264 11.957 -8.724 1.00 68.69 101 SER A N 1
ATOM 812 C CA . SER A 1 101 ? 5.361 11.044 -8.367 1.00 68.69 101 SER A CA 1
ATOM 813 C C . SER A 1 101 ? 6.112 11.496 -7.106 1.00 68.69 101 SER A C 1
ATOM 815 O O . SER A 1 101 ? 6.312 10.692 -6.196 1.00 68.69 101 SER A O 1
ATOM 817 N N . ASP A 1 102 ? 6.392 12.796 -6.981 1.00 75.19 102 ASP A N 1
ATOM 818 C CA . ASP A 1 102 ? 7.123 13.388 -5.844 1.00 75.19 102 ASP A CA 1
ATOM 819 C C . ASP A 1 102 ? 6.336 13.447 -4.526 1.00 75.19 102 ASP A C 1
ATOM 821 O O . ASP A 1 102 ? 6.885 13.787 -3.473 1.00 75.19 102 ASP A O 1
ATOM 825 N N . SER A 1 103 ? 5.038 13.134 -4.547 1.00 81.75 103 SER A N 1
ATOM 826 C CA . SER A 1 103 ? 4.218 13.191 -3.336 1.00 81.75 103 SER A CA 1
ATOM 827 C C . SER A 1 103 ? 4.655 12.142 -2.296 1.00 81.75 103 SER A C 1
ATOM 829 O O . SER A 1 103 ? 5.199 11.085 -2.656 1.00 81.75 103 SER A O 1
ATOM 831 N N . PRO A 1 104 ? 4.450 12.405 -0.988 1.00 87.44 104 PRO A N 1
ATOM 832 C CA . PRO A 1 104 ? 4.658 11.389 0.042 1.00 87.44 104 PRO A CA 1
ATOM 833 C C . PRO A 1 104 ? 3.763 10.165 -0.205 1.00 87.44 104 PRO A C 1
ATOM 835 O O . PRO A 1 104 ? 2.786 10.242 -0.951 1.00 87.44 104 PRO A O 1
ATOM 838 N N . MET A 1 105 ? 4.084 9.038 0.444 1.00 87.88 105 MET A N 1
ATOM 839 C CA . MET A 1 105 ? 3.312 7.790 0.316 1.00 87.88 105 MET A CA 1
ATOM 840 C C . MET A 1 105 ? 1.816 8.020 0.556 1.00 87.88 105 MET A C 1
ATOM 842 O O . MET A 1 105 ? 0.991 7.570 -0.230 1.00 87.88 105 MET A O 1
ATOM 846 N N . LEU A 1 106 ? 1.482 8.787 1.593 1.00 90.19 106 LEU A N 1
ATOM 847 C CA . LEU A 1 106 ? 0.125 9.188 1.927 1.00 90.19 106 LEU A CA 1
ATOM 848 C C . LEU A 1 106 ? 0.006 10.711 1.843 1.00 90.19 106 LEU A C 1
ATOM 850 O O . LEU A 1 106 ? 0.752 11.440 2.495 1.00 90.19 106 LEU A O 1
ATOM 854 N N . THR A 1 107 ? -0.949 11.192 1.054 1.00 88.62 107 THR A N 1
ATOM 855 C CA . THR A 1 107 ? -1.279 12.617 0.944 1.00 88.62 107 THR A CA 1
ATOM 856 C C . THR A 1 107 ? -2.677 12.857 1.492 1.00 88.62 107 THR A C 1
ATOM 858 O O . THR A 1 107 ? -3.612 12.141 1.145 1.00 88.62 107 THR A O 1
ATOM 861 N N . THR A 1 108 ? -2.824 13.888 2.321 1.00 86.25 108 THR A N 1
ATOM 862 C CA . THR A 1 108 ? -4.116 14.307 2.870 1.00 86.25 108 THR A CA 1
ATOM 863 C C . THR A 1 108 ? -4.539 15.613 2.214 1.00 86.25 108 THR A C 1
ATOM 865 O O . THR A 1 108 ? -3.863 16.632 2.348 1.00 86.25 108 THR A O 1
ATOM 868 N N . THR A 1 109 ? -5.666 15.590 1.511 1.00 79.56 109 THR A N 1
ATOM 869 C CA . THR A 1 109 ? -6.242 16.761 0.851 1.00 79.56 109 THR A CA 1
ATOM 870 C C . THR A 1 109 ? -7.293 17.390 1.760 1.00 79.56 109 THR A C 1
ATOM 872 O O . THR A 1 109 ? -8.328 16.789 2.032 1.00 79.56 109 THR A O 1
ATOM 875 N N . LEU A 1 110 ? -7.036 18.619 2.214 1.00 74.94 110 LEU A N 1
ATOM 876 C CA . LEU A 1 110 ? -7.898 19.372 3.140 1.00 74.94 110 LEU A CA 1
ATOM 877 C C . LEU A 1 110 ? -8.981 20.210 2.428 1.00 74.94 110 LEU A C 1
ATOM 879 O O . LEU A 1 110 ? -9.454 21.199 2.973 1.00 74.94 110 LEU A O 1
ATOM 883 N N . MET A 1 111 ? -9.339 19.874 1.184 1.00 61.97 111 MET A N 1
ATOM 884 C CA . MET A 1 111 ? -10.277 20.679 0.378 1.00 61.97 111 MET A CA 1
ATOM 885 C C . MET A 1 111 ? -11.736 20.579 0.865 1.00 61.97 111 MET A C 1
ATOM 887 O O . MET A 1 111 ? -12.574 21.366 0.437 1.00 61.97 111 MET A O 1
ATOM 891 N N . THR A 1 112 ? -12.045 19.618 1.735 1.00 61.31 112 THR A N 1
ATOM 892 C CA . THR A 1 112 ? -13.390 19.296 2.233 1.00 61.31 112 THR A CA 1
ATOM 893 C C . THR A 1 112 ? -13.394 19.208 3.759 1.00 61.31 112 THR A C 1
ATOM 895 O O . THR A 1 112 ? -12.345 18.988 4.363 1.00 61.31 112 THR A O 1
ATOM 898 N N . GLU A 1 113 ? -14.572 19.343 4.389 1.00 62.78 113 GLU A N 1
ATOM 899 C CA . GLU A 1 113 ? -14.735 19.157 5.848 1.00 62.78 113 GLU A CA 1
ATOM 900 C C . GLU A 1 113 ? -14.242 17.779 6.327 1.00 62.78 113 GLU A C 1
ATOM 902 O O . GLU A 1 113 ? -13.815 17.626 7.472 1.00 62.78 113 GLU A O 1
ATOM 907 N N . ASP A 1 114 ? -14.231 16.793 5.425 1.00 68.06 114 ASP A N 1
ATOM 908 C CA . ASP A 1 114 ? -13.600 15.497 5.627 1.00 68.06 114 ASP A CA 1
ATOM 909 C C . ASP A 1 114 ? -12.298 15.393 4.829 1.00 68.06 114 ASP A C 1
ATOM 911 O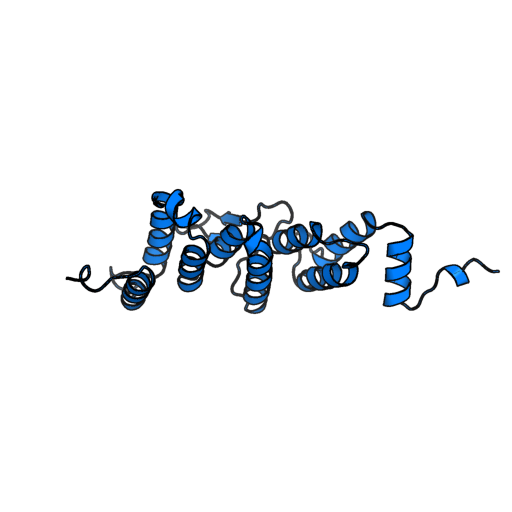 O . ASP A 1 114 ? -12.334 15.462 3.597 1.00 68.06 114 ASP A O 1
ATOM 915 N N . PRO A 1 115 ? -11.141 15.219 5.489 1.00 75.50 115 PRO A N 1
ATOM 916 C CA . PRO A 1 115 ? -9.864 15.130 4.801 1.00 75.50 115 PRO A CA 1
ATOM 917 C C . PRO A 1 115 ? -9.798 13.852 3.958 1.00 75.50 115 PRO A C 1
ATOM 919 O O . PRO A 1 115 ? -9.762 12.742 4.492 1.00 75.50 115 PRO A O 1
ATOM 922 N N . LEU A 1 116 ? -9.740 14.007 2.635 1.00 81.50 116 LEU A N 1
ATOM 923 C CA . LEU A 1 116 ? -9.578 12.881 1.720 1.00 81.50 116 LEU A CA 1
ATOM 924 C C . LEU A 1 116 ? -8.115 12.457 1.690 1.00 81.50 116 LEU A C 1
ATOM 926 O O . LEU A 1 116 ? -7.223 13.263 1.410 1.00 81.50 116 LEU A O 1
ATOM 930 N N . LYS A 1 117 ? -7.867 11.179 1.964 1.00 88.31 117 LYS A N 1
ATOM 931 C CA . LYS A 1 117 ? -6.537 10.589 1.859 1.00 88.31 117 LYS A CA 1
ATOM 932 C C . LYS A 1 117 ? -6.368 9.946 0.491 1.00 88.31 117 LYS A C 1
ATOM 934 O O . LYS A 1 117 ? -7.289 9.329 -0.030 1.00 88.31 117 LYS A O 1
ATOM 939 N N . SER A 1 118 ? -5.187 10.110 -0.085 1.00 90.12 118 SER A N 1
ATOM 940 C CA . SER A 1 118 ? -4.799 9.499 -1.351 1.00 90.12 118 SER A CA 1
ATOM 941 C C . SER A 1 118 ? -3.415 8.884 -1.219 1.00 90.12 118 SER A C 1
ATOM 943 O O . SER A 1 118 ? -2.516 9.521 -0.660 1.00 90.12 118 SER A O 1
ATOM 945 N N . ILE A 1 119 ? -3.231 7.685 -1.755 1.00 91.94 119 ILE A N 1
ATOM 946 C CA . ILE A 1 119 ? -1.961 6.965 -1.730 1.00 91.94 119 ILE A CA 1
ATOM 947 C C . ILE A 1 119 ? -1.174 7.190 -3.023 1.00 91.94 119 ILE A C 1
ATOM 949 O O . ILE A 1 119 ? -1.729 7.189 -4.123 1.00 91.94 119 ILE A O 1
ATOM 953 N N . ASN A 1 120 ? 0.138 7.372 -2.916 1.00 91.94 120 ASN A N 1
ATOM 954 C CA . ASN A 1 120 ? 1.027 7.391 -4.071 1.00 91.94 120 ASN A CA 1
ATOM 955 C C . ASN A 1 120 ? 1.337 5.948 -4.496 1.00 91.94 120 ASN A C 1
ATOM 957 O O . ASN A 1 120 ? 2.300 5.330 -4.043 1.00 91.94 120 ASN A O 1
ATOM 961 N N . TYR A 1 121 ? 0.480 5.404 -5.360 1.00 91.44 121 TYR A N 1
ATOM 962 C CA . TYR A 1 121 ? 0.571 4.017 -5.816 1.00 91.44 121 TYR A CA 1
ATOM 963 C C . TYR A 1 121 ? 1.859 3.729 -6.602 1.00 91.44 121 TYR A C 1
ATOM 965 O O . TYR A 1 121 ? 2.470 2.681 -6.408 1.00 91.44 121 TYR A O 1
ATOM 973 N N . GLN A 1 122 ? 2.328 4.677 -7.423 1.00 90.25 122 GLN A N 1
ATOM 974 C CA . GLN A 1 122 ? 3.620 4.556 -8.107 1.00 90.25 1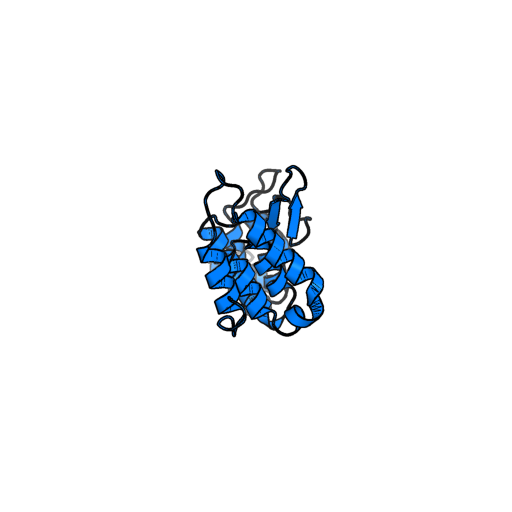22 GLN A CA 1
ATOM 975 C C . GLN A 1 122 ? 4.748 4.376 -7.091 1.00 90.25 122 GLN A C 1
ATOM 977 O O . GLN A 1 122 ? 5.524 3.429 -7.195 1.00 90.25 122 GLN A O 1
ATOM 982 N N . ARG A 1 123 ? 4.788 5.229 -6.062 1.00 90.56 123 ARG A N 1
ATOM 983 C CA . ARG A 1 123 ? 5.801 5.161 -5.005 1.00 90.56 123 ARG A CA 1
ATOM 984 C C . ARG A 1 123 ? 5.720 3.877 -4.180 1.00 90.56 123 ARG A C 1
ATOM 986 O O . ARG A 1 123 ? 6.755 3.362 -3.758 1.00 90.56 123 ARG A O 1
ATOM 993 N N . LEU A 1 124 ? 4.518 3.348 -3.949 1.00 92.56 124 LEU A N 1
ATOM 994 C CA . LEU A 1 124 ? 4.324 2.064 -3.269 1.00 92.56 124 LEU A CA 1
ATOM 995 C C . LEU A 1 124 ? 5.037 0.931 -4.017 1.00 92.56 124 LEU A C 1
ATOM 997 O O . LEU A 1 124 ? 5.761 0.155 -3.397 1.00 92.56 124 LEU A O 1
ATOM 1001 N N . LEU A 1 125 ? 4.885 0.872 -5.343 1.00 92.25 125 LEU A N 1
ATOM 1002 C CA . LEU A 1 125 ? 5.532 -0.157 -6.158 1.00 92.25 125 LEU A CA 1
ATOM 1003 C C . LEU A 1 125 ? 7.031 0.098 -6.321 1.00 92.25 125 LEU A C 1
ATOM 1005 O O . LEU A 1 125 ? 7.819 -0.821 -6.107 1.00 92.25 125 LEU A O 1
ATOM 1009 N N . THR A 1 126 ? 7.448 1.330 -6.628 1.00 89.25 126 THR A N 1
ATOM 1010 C CA . THR A 1 126 ? 8.874 1.634 -6.835 1.00 89.25 126 THR A CA 1
ATOM 1011 C C . THR A 1 126 ? 9.696 1.389 -5.571 1.00 89.25 126 THR A C 1
ATOM 1013 O O . THR A 1 126 ? 10.696 0.676 -5.631 1.00 89.25 126 THR A O 1
ATOM 1016 N N . SER A 1 127 ? 9.228 1.847 -4.405 1.00 90.06 127 SER A N 1
ATOM 1017 C CA . SER A 1 127 ? 9.919 1.616 -3.122 1.00 90.06 127 SER A CA 1
ATOM 1018 C C . SER A 1 127 ? 9.971 0.143 -2.693 1.00 90.06 127 SER A C 1
ATOM 1020 O O . SER A 1 127 ? 10.829 -0.243 -1.893 1.00 90.06 127 SER A O 1
ATOM 1022 N N . TYR A 1 128 ? 9.065 -0.695 -3.204 1.00 90.81 128 TYR A N 1
ATOM 1023 C CA . TYR A 1 128 ? 9.132 -2.140 -3.011 1.00 90.81 128 TYR A CA 1
ATOM 1024 C C . TYR A 1 128 ? 10.193 -2.767 -3.915 1.00 90.81 128 TYR A C 1
ATOM 1026 O O . TYR A 1 128 ? 11.045 -3.511 -3.434 1.00 90.81 128 TYR A O 1
ATOM 1034 N N . THR A 1 129 ? 10.188 -2.406 -5.200 1.00 90.00 129 THR A N 1
ATOM 1035 C CA . THR A 1 129 ? 11.139 -2.931 -6.189 1.00 90.00 129 THR A CA 1
ATOM 1036 C C . THR A 1 129 ? 12.580 -2.482 -5.960 1.00 90.00 129 THR A C 1
ATOM 1038 O O . THR A 1 129 ? 13.496 -3.194 -6.342 1.00 90.00 129 THR A O 1
ATOM 1041 N N . GLU A 1 130 ? 12.812 -1.356 -5.280 1.00 86.38 130 GLU A N 1
ATOM 1042 C CA . GLU A 1 130 ? 14.163 -0.909 -4.900 1.00 86.38 130 GLU A CA 1
ATOM 1043 C C . GLU A 1 130 ? 14.900 -1.895 -3.984 1.00 86.38 130 GLU A C 1
ATOM 1045 O O . GLU A 1 130 ? 16.126 -1.859 -3.906 1.00 86.38 130 GLU A O 1
ATOM 1050 N N . LYS A 1 131 ? 14.168 -2.769 -3.281 1.00 82.88 131 LYS A N 1
ATOM 1051 C CA . LYS A 1 131 ? 14.753 -3.821 -2.439 1.00 82.88 131 LYS A CA 1
ATOM 1052 C C . LYS A 1 131 ? 15.062 -5.108 -3.199 1.00 82.88 131 LYS A C 1
ATOM 1054 O O . LYS A 1 131 ? 15.752 -5.968 -2.651 1.00 82.88 131 LYS A O 1
ATOM 1059 N N . CYS A 1 132 ? 14.531 -5.255 -4.407 1.00 78.50 132 CYS A N 1
ATOM 1060 C CA . CYS A 1 132 ? 14.769 -6.422 -5.236 1.00 78.50 132 CYS A CA 1
ATOM 1061 C C . CYS A 1 132 ? 16.192 -6.405 -5.793 1.00 78.50 132 CYS A C 1
ATOM 1063 O O . CYS A 1 132 ? 16.774 -5.348 -6.048 1.00 78.50 132 CYS A O 1
ATOM 1065 N N . ARG A 1 133 ? 16.759 -7.593 -5.999 1.00 74.38 133 ARG A N 1
ATOM 1066 C CA . ARG A 1 133 ? 18.068 -7.725 -6.651 1.00 74.38 133 ARG A CA 1
ATOM 1067 C C . ARG A 1 133 ? 17.867 -7.715 -8.159 1.00 74.38 133 ARG A C 1
ATOM 1069 O O . ARG A 1 133 ? 17.253 -8.642 -8.684 1.00 74.38 133 ARG A O 1
ATOM 1076 N N . TYR A 1 134 ? 18.386 -6.697 -8.843 1.00 69.94 134 TYR A N 1
ATOM 1077 C CA . TYR A 1 134 ? 18.206 -6.541 -10.289 1.00 69.94 134 TYR A CA 1
ATOM 1078 C C . TYR A 1 134 ? 18.657 -7.790 -11.064 1.00 69.94 134 TYR A C 1
ATOM 1080 O O . TYR A 1 134 ? 17.880 -8.300 -11.865 1.00 69.94 134 TYR A O 1
ATOM 1088 N N . ASP A 1 135 ? 19.797 -8.382 -10.709 1.00 65.94 135 ASP A N 1
ATOM 1089 C CA . ASP A 1 135 ? 20.398 -9.533 -11.402 1.00 65.94 135 ASP A CA 1
ATOM 1090 C C . ASP A 1 135 ? 19.501 -10.787 -11.449 1.00 65.94 135 ASP A C 1
ATOM 1092 O O . ASP A 1 135 ? 19.547 -11.565 -12.401 1.00 65.94 135 ASP A O 1
ATOM 1096 N N . SER A 1 136 ? 18.680 -11.020 -10.417 1.00 73.44 136 SER A N 1
ATOM 1097 C CA . SER A 1 136 ? 17.845 -12.229 -10.303 1.00 73.44 136 SER A CA 1
ATOM 1098 C C . SER A 1 136 ? 16.344 -11.964 -10.417 1.00 73.44 136 SER A C 1
ATOM 1100 O O . SER A 1 136 ? 15.588 -12.866 -10.777 1.00 73.44 136 SER A O 1
ATOM 1102 N N . GLU A 1 137 ? 15.896 -10.745 -10.114 1.00 79.88 137 GLU A N 1
ATOM 1103 C CA . GLU A 1 137 ? 14.477 -10.394 -9.965 1.00 79.88 137 GLU A CA 1
ATOM 1104 C C . GLU A 1 137 ? 14.008 -9.349 -10.992 1.00 79.88 137 GLU A C 1
ATOM 1106 O O . GLU A 1 137 ? 12.886 -8.853 -10.892 1.00 79.88 137 GLU A O 1
ATOM 1111 N N . LEU A 1 138 ? 14.810 -9.045 -12.022 1.00 82.69 138 LEU A N 1
ATOM 1112 C CA . LEU A 1 138 ? 14.491 -8.052 -13.059 1.00 82.69 138 LEU A CA 1
ATOM 1113 C C . LEU A 1 138 ? 13.065 -8.187 -13.619 1.00 82.69 138 LEU A C 1
ATOM 1115 O O . LEU A 1 138 ? 12.317 -7.216 -13.710 1.00 82.69 138 LEU A O 1
ATOM 1119 N N . TRP A 1 139 ? 12.649 -9.410 -13.945 1.00 82.88 139 TRP A N 1
ATOM 1120 C CA . TRP A 1 139 ? 11.312 -9.680 -14.481 1.00 82.88 139 TRP A CA 1
ATOM 1121 C C . TRP A 1 139 ? 10.197 -9.434 -13.475 1.00 82.88 139 TRP A C 1
ATOM 1123 O O . TRP A 1 139 ? 9.117 -8.978 -13.843 1.00 82.88 139 TRP A O 1
ATOM 1133 N N . GLN A 1 140 ? 10.452 -9.716 -12.201 1.00 86.19 140 GLN A N 1
ATOM 1134 C CA . GLN A 1 140 ? 9.504 -9.425 -11.140 1.00 86.19 140 GLN A CA 1
ATOM 1135 C C . GLN A 1 140 ? 9.323 -7.910 -10.998 1.00 86.19 140 GLN A C 1
ATOM 1137 O O . GLN A 1 140 ? 8.188 -7.443 -10.927 1.00 86.19 140 GLN A O 1
ATOM 1142 N N . ILE A 1 141 ? 10.415 -7.142 -11.055 1.00 89.06 141 ILE A N 1
ATOM 1143 C CA . ILE A 1 141 ? 10.387 -5.673 -11.035 1.00 89.06 141 ILE A CA 1
ATOM 1144 C C . ILE A 1 141 ? 9.570 -5.128 -12.216 1.00 89.06 141 ILE A C 1
ATOM 1146 O O . ILE A 1 141 ? 8.665 -4.316 -12.022 1.00 89.06 141 ILE A O 1
ATOM 1150 N N . ILE A 1 142 ? 9.819 -5.628 -13.430 1.00 88.31 142 ILE A N 1
ATOM 1151 C C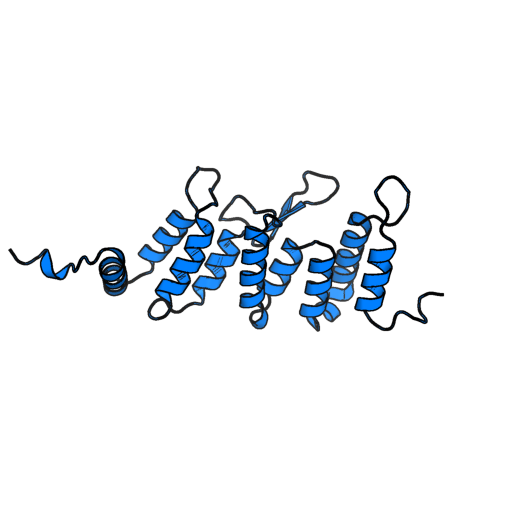A . ILE A 1 142 ? 9.076 -5.223 -14.635 1.00 88.31 142 ILE A CA 1
ATOM 1152 C C . ILE A 1 142 ? 7.587 -5.559 -14.508 1.00 88.31 142 ILE A C 1
ATOM 1154 O O . ILE A 1 142 ? 6.745 -4.735 -14.863 1.00 88.31 142 ILE A O 1
ATOM 1158 N N . ASN A 1 143 ? 7.246 -6.732 -13.967 1.00 89.56 143 ASN A N 1
ATOM 1159 C CA . ASN A 1 143 ? 5.856 -7.120 -13.734 1.00 89.56 143 ASN A CA 1
ATOM 1160 C C . ASN A 1 143 ? 5.154 -6.169 -12.754 1.00 89.56 143 ASN A C 1
ATOM 1162 O O . ASN A 1 143 ? 4.002 -5.809 -12.993 1.00 89.56 143 ASN A O 1
ATOM 1166 N N . TYR A 1 144 ? 5.836 -5.712 -11.698 1.00 92.00 144 TYR A N 1
ATOM 1167 C CA . TYR A 1 144 ? 5.287 -4.681 -10.813 1.00 92.00 144 TYR A CA 1
ATOM 1168 C C . TYR A 1 144 ? 5.101 -3.352 -11.545 1.00 92.00 144 TYR A C 1
ATOM 1170 O O . TYR A 1 144 ? 4.039 -2.745 -11.435 1.00 92.00 144 TYR A O 1
ATOM 1178 N N . PHE A 1 145 ? 6.069 -2.911 -12.349 1.00 90.69 145 PHE A N 1
ATOM 1179 C CA . PHE A 1 145 ? 5.913 -1.673 -13.117 1.00 90.69 145 PHE A CA 1
ATOM 1180 C C . PHE A 1 145 ? 4.797 -1.759 -14.152 1.00 90.69 145 PHE A C 1
ATOM 1182 O O . PHE A 1 145 ? 4.095 -0.773 -14.362 1.00 90.69 145 PHE A O 1
ATOM 1189 N N . TYR A 1 146 ? 4.556 -2.924 -14.750 1.00 90.44 146 TYR A N 1
ATOM 1190 C CA . TYR A 1 146 ? 3.453 -3.114 -15.690 1.00 90.4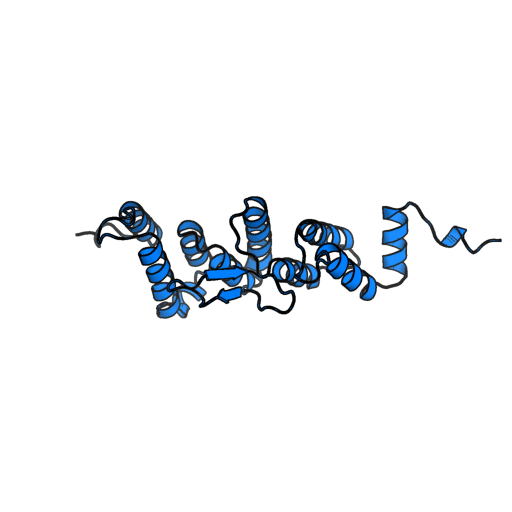4 146 TYR A CA 1
ATOM 1191 C C . TYR A 1 146 ? 2.078 -2.797 -15.073 1.00 90.44 146 TYR A C 1
ATOM 1193 O O . TYR A 1 146 ? 1.171 -2.355 -15.782 1.00 90.44 146 TYR A O 1
ATOM 1201 N N . LEU A 1 147 ? 1.918 -2.936 -13.752 1.00 90.69 147 LEU A N 1
ATOM 1202 C CA . LEU A 1 147 ? 0.694 -2.545 -13.039 1.00 90.69 147 LEU A CA 1
ATOM 1203 C C . LEU A 1 147 ? 0.450 -1.025 -13.065 1.00 90.69 147 LEU A C 1
ATOM 1205 O O . LEU A 1 147 ? -0.683 -0.576 -12.919 1.00 90.69 147 LEU A O 1
ATOM 1209 N N . LEU A 1 148 ? 1.480 -0.221 -13.341 1.00 88.75 148 LEU A N 1
ATOM 1210 C CA . LEU A 1 148 ? 1.381 1.234 -13.490 1.00 88.75 148 LEU A CA 1
ATOM 1211 C C . LEU A 1 148 ? 0.886 1.675 -14.873 1.00 88.75 148 LEU A C 1
ATOM 1213 O O . LEU A 1 148 ? 0.651 2.862 -15.073 1.00 88.75 148 LEU A O 1
ATOM 1217 N N . LYS A 1 149 ? 0.686 0.755 -15.828 1.00 87.19 149 LYS A N 1
ATOM 1218 C CA . LYS A 1 149 ? 0.385 1.084 -17.238 1.00 87.19 149 LYS A CA 1
ATOM 1219 C C . LYS A 1 149 ? -0.857 1.954 -17.453 1.00 87.19 149 LYS A C 1
ATOM 1221 O O . LYS A 1 149 ? -0.984 2.572 -18.509 1.00 87.19 149 LYS A O 1
ATOM 1226 N N . GLN A 1 150 ? -1.807 1.934 -16.518 1.00 82.81 150 GLN A N 1
ATOM 1227 C CA . GLN A 1 150 ? -3.051 2.708 -16.608 1.00 82.81 150 GLN A CA 1
ATOM 1228 C C . GLN A 1 150 ? -2.949 4.070 -15.911 1.00 82.81 150 GLN A C 1
ATOM 1230 O O . GLN A 1 150 ? -3.834 4.908 -16.082 1.00 82.81 150 GLN A O 1
ATOM 1235 N N . ILE A 1 151 ? -1.880 4.300 -15.149 1.00 82.94 151 ILE A N 1
ATOM 1236 C CA . ILE A 1 151 ? -1.678 5.525 -14.387 1.00 82.94 151 ILE A CA 1
ATOM 1237 C C . ILE A 1 151 ? -0.913 6.509 -15.260 1.00 82.94 151 ILE A C 1
ATOM 1239 O O . ILE A 1 151 ? 0.167 6.220 -15.778 1.00 82.94 151 ILE A O 1
ATOM 1243 N N . LYS A 1 152 ? -1.510 7.684 -15.425 1.00 81.81 152 LYS A N 1
ATOM 1244 C CA . LYS A 1 152 ? -0.898 8.806 -16.122 1.00 81.81 152 LYS A CA 1
ATOM 1245 C C . LYS A 1 152 ? -0.627 9.918 -15.129 1.00 81.81 152 LYS A C 1
ATOM 1247 O O . LYS A 1 152 ? -1.485 10.238 -14.302 1.00 81.81 152 LYS A O 1
ATOM 1252 N N . GLN A 1 153 ? 0.549 10.509 -15.245 1.00 75.94 153 GLN A N 1
ATOM 1253 C CA . GLN A 1 153 ? 0.873 11.748 -14.564 1.00 75.94 153 GLN A CA 1
ATOM 1254 C C . GLN A 1 153 ? 0.110 12.931 -15.188 1.00 75.94 153 GLN A C 1
ATOM 1256 O O . GLN A 1 153 ? -0.620 12.795 -16.176 1.00 75.94 153 GLN A O 1
ATOM 1261 N N . ARG A 1 154 ? 0.226 14.118 -14.578 1.00 67.50 154 ARG A N 1
ATOM 1262 C CA . ARG A 1 154 ? -0.481 15.335 -15.032 1.00 67.50 154 ARG A CA 1
ATOM 1263 C C . ARG A 1 154 ? 0.002 15.857 -16.387 1.00 67.50 154 ARG A C 1
ATOM 1265 O O . ARG A 1 154 ? -0.765 16.523 -17.074 1.00 67.50 154 ARG A O 1
ATOM 1272 N N . ASP A 1 155 ? 1.247 15.574 -16.738 1.00 68.50 155 ASP A N 1
ATOM 1273 C CA . ASP A 1 155 ? 1.856 15.826 -18.051 1.00 68.50 155 ASP A CA 1
ATOM 1274 C C . ASP A 1 155 ? 1.365 14.847 -19.136 1.00 68.50 155 ASP A C 1
ATOM 1276 O O . ASP A 1 155 ? 1.589 15.071 -20.324 1.00 68.50 155 ASP A O 1
ATOM 1280 N N . GLY A 1 156 ? 0.634 13.800 -18.742 1.00 73.06 156 GLY A N 1
ATOM 1281 C CA . GLY A 1 156 ? 0.138 12.753 -19.627 1.00 73.06 156 GLY A CA 1
ATOM 1282 C C . GLY A 1 156 ? 1.127 11.609 -19.842 1.00 73.06 156 GLY A C 1
ATOM 1283 O O . GLY A 1 156 ? 0.769 10.649 -20.537 1.00 73.06 156 GLY A O 1
ATOM 1284 N N . GLU A 1 157 ? 2.319 11.667 -19.240 1.00 78.62 157 GLU A N 1
ATOM 1285 C CA . GLU A 1 157 ? 3.293 10.585 -19.307 1.00 78.62 157 GLU A CA 1
ATOM 1286 C C . GLU A 1 157 ? 2.821 9.375 -18.498 1.00 78.62 157 GLU A C 1
ATOM 1288 O O . GLU A 1 157 ? 2.137 9.476 -17.474 1.00 78.62 157 GLU A O 1
ATOM 1293 N N . ASN A 1 158 ? 3.136 8.189 -19.012 1.00 85.31 158 ASN A N 1
ATOM 1294 C CA . ASN A 1 158 ? 2.734 6.937 -18.393 1.00 85.31 158 ASN A CA 1
ATOM 1295 C C . ASN A 1 158 ? 3.735 6.569 -17.295 1.00 85.31 158 ASN A C 1
ATOM 1297 O O . ASN A 1 158 ? 4.915 6.371 -17.590 1.00 85.31 158 ASN A O 1
ATOM 1301 N N . CYS A 1 159 ? 3.252 6.391 -16.063 1.00 85.44 159 CYS A N 1
ATOM 1302 C CA . CYS A 1 159 ? 4.081 6.021 -14.914 1.00 85.44 159 CYS A CA 1
ATOM 1303 C C . CYS A 1 159 ? 4.872 4.719 -15.142 1.00 85.44 159 CYS A C 1
ATOM 1305 O O . CYS A 1 159 ? 5.944 4.540 -14.562 1.00 85.44 159 CYS A O 1
ATOM 1307 N N . PHE A 1 160 ? 4.375 3.812 -15.994 1.00 88.56 160 PHE A N 1
ATOM 1308 C CA . PHE A 1 160 ? 5.121 2.626 -16.424 1.00 88.56 160 PHE A CA 1
ATOM 1309 C C . PHE A 1 160 ? 6.380 2.988 -17.218 1.00 88.56 160 PHE A C 1
ATOM 1311 O O . PHE A 1 160 ? 7.448 2.459 -16.926 1.00 88.56 160 PHE A O 1
ATOM 1318 N N . ILE A 1 161 ? 6.262 3.879 -18.208 1.00 86.06 161 ILE A N 1
ATOM 1319 C CA . ILE A 1 161 ? 7.374 4.249 -19.096 1.00 86.06 161 ILE A CA 1
ATOM 1320 C C . ILE A 1 161 ? 8.454 4.970 -18.297 1.00 86.06 161 ILE A C 1
ATOM 1322 O O . ILE A 1 161 ? 9.626 4.634 -18.421 1.00 86.06 161 ILE A O 1
AT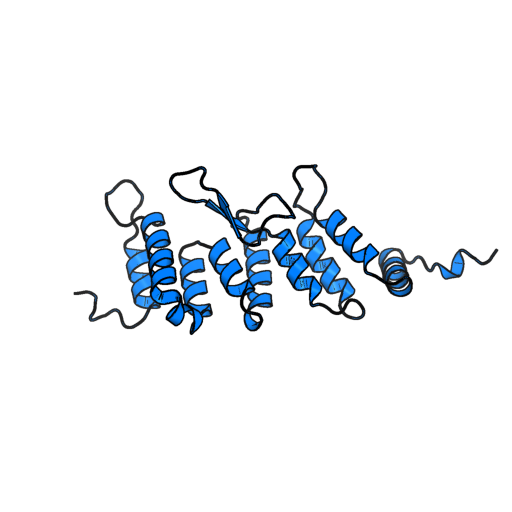OM 1326 N N . GLU A 1 162 ? 8.057 5.902 -17.436 1.00 87.12 162 GLU A N 1
ATOM 1327 C CA . GLU A 1 162 ? 8.973 6.616 -16.545 1.00 87.12 162 GLU A CA 1
ATOM 1328 C C . GLU A 1 162 ? 9.716 5.648 -15.611 1.00 87.12 162 GLU A C 1
ATOM 1330 O O . GLU A 1 162 ? 10.944 5.671 -15.533 1.00 87.12 162 GLU A O 1
ATOM 1335 N N . SER A 1 163 ? 8.993 4.739 -14.946 1.00 87.31 163 SER A N 1
ATOM 1336 C CA . SER A 1 163 ? 9.605 3.768 -14.027 1.00 87.31 163 SER A CA 1
ATOM 1337 C C . SER A 1 163 ? 10.534 2.793 -14.760 1.00 87.31 163 SER A C 1
ATOM 1339 O O . SER A 1 163 ? 11.592 2.442 -14.241 1.00 87.31 163 SER A O 1
ATOM 1341 N N . LEU A 1 164 ? 10.178 2.391 -15.985 1.00 87.69 164 LEU A N 1
ATOM 1342 C CA . LEU A 1 164 ? 11.018 1.553 -16.839 1.00 87.69 164 LEU A CA 1
ATOM 1343 C C . LEU A 1 164 ? 12.264 2.304 -17.331 1.00 87.69 164 LEU A C 1
ATOM 1345 O O . LEU A 1 164 ? 13.348 1.732 -17.336 1.00 87.69 164 LEU A O 1
ATOM 1349 N N . ALA A 1 165 ? 12.143 3.577 -17.706 1.00 86.62 165 ALA A N 1
ATOM 1350 C CA . ALA A 1 165 ? 13.281 4.402 -18.106 1.00 86.62 165 ALA A CA 1
ATOM 1351 C C . ALA A 1 165 ? 14.270 4.583 -16.945 1.00 86.62 165 ALA A C 1
ATOM 1353 O O . ALA A 1 165 ? 15.473 4.398 -17.120 1.00 86.62 165 ALA A O 1
ATOM 1354 N N . LEU A 1 166 ? 13.761 4.857 -15.740 1.00 86.44 166 LEU A N 1
ATOM 1355 C CA . LEU A 1 166 ? 14.576 4.934 -14.526 1.00 86.44 166 LEU A CA 1
ATOM 1356 C C . LEU A 1 166 ? 15.240 3.598 -14.178 1.00 86.44 166 LEU A C 1
ATOM 1358 O O . LEU A 1 166 ? 16.351 3.598 -13.653 1.00 86.44 166 LEU A O 1
ATOM 1362 N N . LEU A 1 167 ? 14.583 2.470 -14.463 1.00 87.25 167 LEU A N 1
ATOM 1363 C CA . LEU A 1 167 ? 15.182 1.145 -14.317 1.00 87.25 167 LEU A CA 1
ATOM 1364 C C . LEU A 1 167 ? 16.330 0.946 -15.306 1.00 87.25 167 LEU A C 1
ATOM 1366 O O . LEU A 1 167 ? 17.414 0.576 -14.880 1.00 87.25 167 LEU A O 1
ATOM 1370 N N . LEU A 1 168 ? 16.119 1.239 -16.592 1.00 85.62 168 LEU A N 1
ATOM 1371 C CA . LEU A 1 168 ? 17.141 1.081 -17.633 1.00 85.62 168 LEU A CA 1
ATOM 1372 C C . LEU A 1 168 ? 18.404 1.902 -17.349 1.00 85.62 168 LEU A C 1
ATOM 1374 O O . LEU A 1 168 ? 19.495 1.443 -17.650 1.00 85.62 168 LEU A O 1
ATOM 1378 N N . ILE A 1 169 ? 18.269 3.077 -16.726 1.00 86.06 169 ILE A N 1
ATOM 1379 C CA . ILE A 1 169 ? 19.413 3.904 -16.300 1.00 86.06 169 ILE A CA 1
ATOM 1380 C C . ILE A 1 169 ? 20.227 3.238 -15.175 1.00 86.06 169 ILE A C 1
ATOM 1382 O O . ILE A 1 169 ? 21.414 3.516 -15.034 1.00 86.06 169 ILE A O 1
ATOM 1386 N N . LYS A 1 170 ? 19.597 2.398 -14.346 1.00 84.12 170 LYS A N 1
ATOM 1387 C CA . LYS A 1 170 ? 20.241 1.722 -13.208 1.00 84.12 170 LYS A CA 1
ATOM 1388 C C . LYS A 1 170 ? 20.867 0.374 -13.569 1.00 84.12 170 LYS A C 1
ATOM 1390 O O . LYS A 1 170 ? 21.574 -0.174 -12.730 1.00 84.12 170 LYS A O 1
ATOM 1395 N N . LEU A 1 171 ? 20.549 -0.178 -14.737 1.00 84.38 171 LEU A N 1
ATOM 1396 C CA . LEU A 1 171 ? 21.049 -1.475 -15.185 1.00 84.38 171 LEU A CA 1
ATOM 1397 C C . LEU A 1 171 ? 22.405 -1.323 -15.873 1.00 84.38 171 LEU A C 1
ATOM 1399 O O . LEU A 1 171 ? 22.642 -0.340 -16.573 1.00 84.38 171 LEU A O 1
ATOM 1403 N N . ASP A 1 172 ? 23.255 -2.333 -15.716 1.00 83.00 172 ASP A N 1
ATOM 1404 C CA . ASP A 1 172 ? 24.500 -2.433 -16.471 1.00 83.00 172 ASP A CA 1
ATOM 1405 C C . ASP A 1 172 ? 24.222 -2.920 -17.907 1.00 83.00 172 ASP A C 1
ATOM 1407 O O . ASP A 1 172 ? 23.191 -3.541 -18.187 1.00 83.00 172 ASP A O 1
ATOM 1411 N N . ASP A 1 173 ? 25.165 -2.691 -18.829 1.00 79.44 173 ASP A N 1
ATOM 1412 C CA . ASP A 1 173 ? 25.012 -3.033 -20.255 1.00 79.44 173 ASP A CA 1
ATOM 1413 C C . ASP A 1 173 ? 24.630 -4.509 -20.484 1.00 79.44 173 ASP A C 1
ATOM 1415 O O . ASP A 1 173 ? 23.794 -4.813 -21.336 1.00 79.44 173 ASP A O 1
ATOM 1419 N N . ASN A 1 174 ? 25.169 -5.426 -19.672 1.00 78.75 174 ASN A N 1
ATOM 1420 C CA . ASN A 1 174 ? 24.846 -6.855 -19.744 1.00 78.75 174 ASN A CA 1
ATOM 1421 C C . ASN A 1 174 ? 23.381 -7.153 -19.386 1.00 78.75 174 ASN A C 1
ATOM 1423 O O . ASN A 1 174 ? 22.761 -8.023 -19.997 1.00 78.75 174 ASN A O 1
ATOM 1427 N N . ASP A 1 175 ? 22.814 -6.453 -18.404 1.00 78.69 175 ASP A N 1
ATOM 1428 C CA . ASP A 1 175 ? 21.427 -6.660 -17.979 1.00 78.69 175 ASP A CA 1
ATOM 1429 C C . ASP A 1 175 ? 20.445 -6.070 -18.986 1.00 78.69 175 ASP A C 1
ATOM 1431 O O . ASP A 1 175 ? 19.385 -6.649 -19.245 1.00 78.69 175 ASP A O 1
ATOM 1435 N N . VAL A 1 176 ? 20.820 -4.946 -19.601 1.00 79.31 176 VAL A N 1
ATOM 1436 C CA . VAL A 1 176 ? 20.080 -4.359 -20.719 1.00 79.31 176 VAL A CA 1
ATOM 1437 C C . VAL A 1 176 ? 20.089 -5.310 -21.913 1.00 79.31 176 VAL A C 1
ATOM 1439 O O . VAL A 1 176 ? 19.031 -5.570 -22.485 1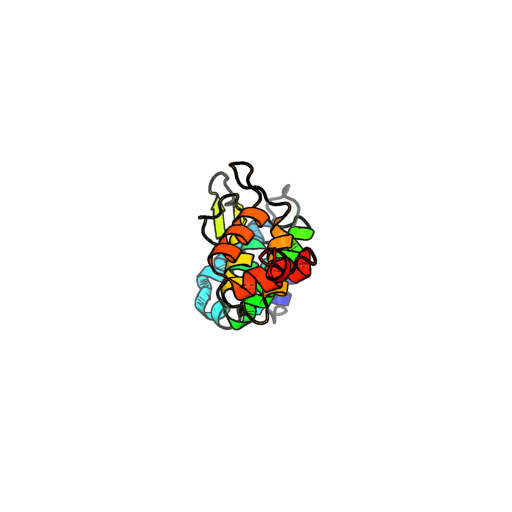.00 79.31 176 VAL A O 1
ATOM 1442 N N . ASP A 1 177 ? 21.241 -5.876 -22.265 1.00 77.62 177 ASP A N 1
ATOM 1443 C CA . ASP A 1 177 ? 21.349 -6.823 -23.375 1.00 77.62 177 ASP A CA 1
ATOM 1444 C C . ASP A 1 177 ? 20.558 -8.112 -23.100 1.00 77.62 177 ASP A C 1
ATOM 1446 O O . ASP A 1 177 ? 19.798 -8.547 -23.964 1.00 77.62 177 ASP A O 1
ATOM 1450 N N . ASN A 1 178 ? 20.610 -8.656 -21.878 1.00 77.56 178 ASN A N 1
ATOM 1451 C CA . ASN A 1 178 ? 19.778 -9.792 -21.456 1.00 77.56 178 ASN A CA 1
ATOM 1452 C C . ASN A 1 178 ? 18.273 -9.489 -21.560 1.00 77.56 178 ASN A C 1
ATOM 1454 O O . ASN A 1 178 ? 17.470 -10.341 -21.960 1.00 77.56 178 ASN A O 1
ATOM 1458 N N . LEU A 1 179 ? 17.865 -8.275 -21.184 1.00 77.94 179 LEU A N 1
ATOM 1459 C CA . LEU A 1 179 ? 16.482 -7.822 -21.282 1.00 77.94 179 LEU A CA 1
ATOM 1460 C C . LEU A 1 179 ? 16.042 -7.691 -22.744 1.00 77.94 179 LEU A C 1
ATOM 1462 O O . LEU A 1 179 ? 14.956 -8.153 -23.099 1.00 77.94 179 LEU A O 1
ATOM 1466 N N . LEU A 1 180 ? 16.883 -7.109 -23.600 1.00 76.38 180 LEU A N 1
ATOM 1467 C CA . LEU A 1 180 ? 16.608 -6.942 -25.028 1.00 76.38 180 LEU A CA 1
ATOM 1468 C C . LEU A 1 180 ? 16.587 -8.278 -25.775 1.00 76.38 180 LEU A C 1
ATOM 1470 O O . LEU A 1 180 ? 15.679 -8.508 -26.578 1.00 76.38 180 LEU A O 1
ATOM 1474 N N . GLU A 1 181 ? 17.525 -9.178 -25.485 1.00 76.19 181 GLU A N 1
ATOM 1475 C CA . GLU A 1 181 ? 17.571 -10.517 -26.073 1.00 76.19 181 GLU A CA 1
ATOM 1476 C C . GLU A 1 181 ? 16.295 -11.290 -25.741 1.00 76.19 181 GLU A C 1
ATOM 1478 O O . GLU A 1 181 ? 15.695 -11.931 -26.600 1.00 76.19 181 GLU A O 1
ATOM 1483 N N . ARG A 1 182 ? 15.809 -11.178 -24.509 1.00 73.00 182 ARG A N 1
ATOM 1484 C CA . ARG A 1 182 ? 14.637 -11.927 -24.062 1.00 73.00 182 ARG A CA 1
ATOM 1485 C C . ARG A 1 182 ? 13.302 -11.284 -24.458 1.00 73.00 182 ARG A C 1
ATOM 1487 O O . ARG A 1 182 ? 12.324 -12.012 -24.613 1.00 73.00 182 ARG A O 1
ATOM 1494 N N . LEU A 1 183 ? 13.242 -9.960 -24.642 1.00 71.12 183 LEU A N 1
ATOM 1495 C CA . LEU A 1 183 ? 12.047 -9.257 -25.139 1.00 71.12 183 LEU A CA 1
ATOM 1496 C C . LEU A 1 183 ? 11.904 -9.314 -26.661 1.00 71.12 183 LEU A C 1
ATOM 1498 O O . LEU A 1 183 ? 10.790 -9.453 -27.164 1.00 71.12 183 LEU A O 1
ATOM 1502 N N . PHE A 1 184 ? 13.011 -9.174 -27.389 1.00 71.50 184 PHE A N 1
ATOM 1503 C CA . PHE A 1 184 ? 12.995 -8.988 -28.840 1.00 71.50 184 PHE A CA 1
ATOM 1504 C C . PHE A 1 184 ? 13.692 -10.112 -29.611 1.00 71.50 184 PHE A C 1
ATOM 1506 O O . PHE A 1 184 ? 13.636 -10.120 -30.838 1.00 71.50 184 PHE A O 1
ATOM 1513 N N . GLY A 1 185 ? 14.360 -11.050 -28.932 1.00 64.00 185 GLY A N 1
ATOM 1514 C CA . GLY A 1 185 ? 15.205 -12.047 -29.596 1.00 64.00 185 GLY A CA 1
ATOM 1515 C C . GLY A 1 185 ? 16.432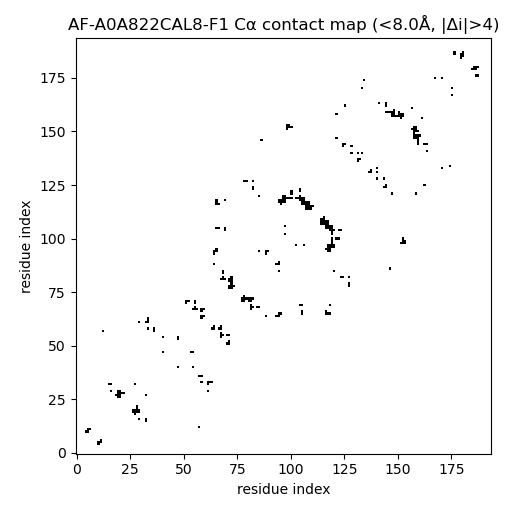 -11.433 -30.277 1.00 64.00 185 GLY A C 1
ATOM 1516 O O . GLY A 1 185 ? 17.046 -12.084 -31.118 1.00 64.00 185 GLY A O 1
ATOM 1517 N N . ILE A 1 186 ? 16.765 -10.169 -29.978 1.00 60.12 186 ILE A N 1
ATOM 1518 C CA . ILE A 1 186 ? 17.852 -9.437 -30.634 1.00 60.12 186 ILE A CA 1
ATOM 1519 C C . ILE A 1 186 ? 19.131 -9.679 -29.846 1.00 60.12 186 ILE A C 1
ATOM 1521 O O . ILE A 1 186 ? 19.317 -9.128 -28.764 1.00 60.12 186 ILE A O 1
ATOM 1525 N N . ASN A 1 187 ? 20.029 -10.476 -30.414 1.00 52.88 187 ASN A N 1
ATOM 1526 C CA . ASN A 1 187 ? 21.366 -10.665 -29.880 1.00 52.88 187 ASN A CA 1
ATOM 1527 C C . ASN A 1 187 ? 22.306 -9.635 -30.538 1.00 52.88 187 ASN A C 1
ATOM 1529 O O . ASN A 1 187 ? 22.572 -9.701 -31.742 1.00 52.88 187 ASN A O 1
ATOM 1533 N N . ARG A 1 188 ? 22.785 -8.638 -29.777 1.00 52.44 188 ARG A N 1
ATOM 1534 C CA . ARG A 1 188 ? 23.675 -7.578 -30.301 1.00 52.44 188 ARG A CA 1
ATOM 1535 C C . ARG A 1 188 ? 25.006 -8.111 -30.831 1.00 52.44 188 ARG A C 1
ATOM 1537 O O . ARG A 1 188 ? 25.649 -7.425 -31.625 1.00 52.44 188 ARG A O 1
ATOM 1544 N N . GLN A 1 189 ? 25.391 -9.337 -30.471 1.00 50.84 189 GLN A N 1
ATOM 1545 C CA . GLN A 1 189 ? 26.594 -9.976 -31.005 1.00 50.84 189 GLN A CA 1
ATOM 1546 C C . GLN A 1 189 ? 26.524 -10.248 -32.518 1.00 50.84 189 GLN A C 1
ATOM 1548 O O . GLN A 1 189 ? 27.561 -10.472 -33.130 1.00 50.84 189 GLN A O 1
ATOM 1553 N N . GLY A 1 190 ? 25.340 -10.171 -33.141 1.00 44.53 190 GLY A N 1
ATOM 1554 C CA . GLY A 1 190 ? 25.179 -10.309 -34.593 1.00 44.53 190 GLY A CA 1
ATOM 1555 C C . GLY A 1 190 ? 25.222 -9.004 -35.398 1.00 44.53 190 GLY A C 1
ATOM 1556 O O . GLY A 1 190 ? 25.146 -9.065 -36.618 1.00 44.53 190 GLY A O 1
ATOM 1557 N N . ILE A 1 191 ? 25.305 -7.828 -34.758 1.00 47.66 191 ILE A N 1
ATOM 1558 C CA . ILE A 1 191 ? 25.201 -6.527 -35.459 1.00 47.66 191 ILE A CA 1
ATOM 1559 C C . ILE A 1 191 ? 26.586 -5.914 -35.755 1.00 47.66 191 ILE A C 1
ATOM 1561 O O . ILE A 1 191 ? 26.694 -5.007 -36.572 1.00 47.66 191 ILE A O 1
ATOM 1565 N N . PHE A 1 192 ? 27.663 -6.435 -35.153 1.00 44.44 192 PHE A N 1
ATOM 1566 C CA . PHE A 1 192 ? 29.039 -5.946 -35.359 1.00 44.44 192 PHE A CA 1
ATOM 1567 C C . PHE A 1 192 ? 29.956 -6.901 -36.142 1.00 44.44 192 PHE A C 1
ATOM 1569 O O . PHE A 1 192 ? 31.173 -6.728 -36.129 1.00 44.44 192 PHE A O 1
ATOM 1576 N N . THR A 1 193 ? 29.405 -7.888 -36.848 1.00 42.94 193 THR A N 1
ATOM 1577 C CA . THR A 1 193 ? 30.166 -8.688 -37.816 1.00 42.94 193 THR A CA 1
ATOM 1578 C C . THR A 1 193 ? 29.615 -8.485 -39.215 1.00 42.94 193 THR A C 1
ATOM 1580 O O . THR A 1 193 ? 28.847 -9.314 -39.689 1.00 42.94 193 THR A O 1
ATOM 1583 N N . GLU A 1 194 ? 30.012 -7.378 -39.839 1.00 36.31 194 GLU A N 1
ATOM 1584 C CA . GLU A 1 194 ? 30.295 -7.257 -41.277 1.00 36.31 194 GLU A CA 1
ATOM 1585 C C . GLU A 1 194 ? 31.157 -6.013 -41.540 1.00 36.31 194 GLU A C 1
ATOM 1587 O O . GLU A 1 194 ? 30.833 -4.931 -40.997 1.00 36.31 194 GLU A O 1
#

Sequence (194 aa):
MHELVINSIDDLLWLRLSQIVLPNQDLMTLNKLQKLVLNEGNENRSLFNEKPVQYAICLLLTGQFETAIDLLNQIEQFRCHAVHIGIYLHECRLLSTASKSDSPMLTTTLMTEDPLKSINYQRLLTSYTEKCRYDSELWQIINYFYLLKQIKQRDGENCFIESLALLLIKLDDNDVDNLLERLFGINRQGIFTE

Mean predicted aligned error: 9.47 Å

Radius of gyration: 21.93 Å; Cα contacts (8 Å, |Δi|>4): 189; chains: 1; bounding box: 61×33×71 Å

Solvent-accessible surface area (backbone atoms only — not comparable to full-atom values): 11275 Å² total; per-residue (Å²): 134,60,77,86,72,49,84,46,72,63,50,47,51,50,53,55,60,73,54,50,42,71,87,89,50,99,59,49,30,67,66,58,49,45,52,48,55,51,50,54,47,64,77,39,41,71,65,40,67,76,40,50,67,63,50,30,49,54,28,49,76,62,66,40,48,52,60,24,33,52,58,31,45,75,37,76,92,38,27,66,56,21,46,55,52,49,52,54,36,48,76,70,67,72,59,52,66,47,66,48,84,88,52,56,63,68,42,77,44,74,89,45,102,64,67,45,63,21,23,18,59,68,51,51,51,51,67,53,44,70,75,51,54,63,94,83,36,47,69,60,44,51,55,57,39,56,71,31,62,85,43,56,38,87,89,64,50,42,50,24,58,53,54,48,51,59,48,60,74,72,48,54,74,68,57,50,46,55,49,41,28,72,74,68,68,51,60,72,84,68,76,78,76,127